Protein AF-A0A1G6MSK4-F1 (afdb_monomer_lite)

Foldseek 3Di:
DVVVVVLVVQLVVLVVQVVVQVVPFDDDPPDPDGDGDPVSVVVSVVSNVVSVVVVVVVVVVVVVVVVVVVVVVVVVVVVVVVVVVVVVVVVVVVVVVVVVVVVVVVVVVVVVVVVVVVVVVVVVVVVVVVVVVVVVVVVVVVVVVVVVVVVVVVVVVVVVVVVVVVVVVVVVVVVVVVVVVVVVVVVVVVVPDDDDDDDDDDDDDDDDDDDD

pLDDT: mean 86.47, std 17.11, range [39.5, 98.31]

Secondary structure (DSSP, 8-state)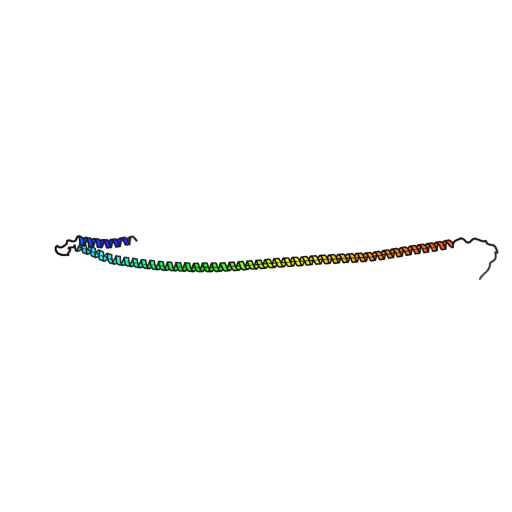:
-HHHHHHHHHHHHHHHHHHHHHHHSEEPTTSS-EE--HHHHHHHHHHHHHHHHHHHHHHHHHHHHHHHHHHHHHHHHHHHHHHHHHHHHHHHHHHHHHHHHHHHHHHHHHHHHHHHHHHHHHHHHHHHHHHHHHHHHHHHHHHHHHHHHHHHHHHHHHHHHHHHHHHHHHHHHHHHHHHHHHHHHHHHHHH-PPPPP---------------

Organism: NCBI:txid40841

Sequence (212 aa):
MLERLSTNVTLDQIFDDLYNLISEANRIPLTDKIIVEESDLSAILDDLKEAIPKEVKNAGKVLEDSKNILNSAREEAAATVEKANAEAEHIITAAKEEAERLVRQEEIVRQAEMLAKDIKTSAQRYEDEIKQGADQYADQVKTDSLQYADDMLGYLGNSLQSALRAIEENRSSVNDERKSLADVIASRVKHVAPQEEEPAEPVAAEEKPADE

Structure (mmCIF, N/CA/C/O backbone):
data_AF-A0A1G6MSK4-F1
#
_entry.id   AF-A0A1G6MSK4-F1
#
loop_
_atom_site.group_PDB
_atom_site.id
_atom_site.type_symbol
_atom_site.label_atom_id
_atom_site.label_alt_id
_atom_site.label_comp_id
_atom_site.label_asym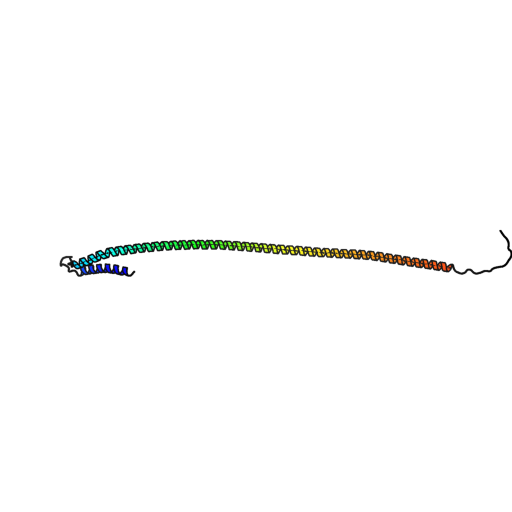_id
_atom_site.label_entity_id
_atom_site.label_seq_id
_atom_site.pdbx_PDB_ins_code
_atom_site.Cartn_x
_atom_site.Cartn_y
_atom_site.Cartn_z
_atom_site.occupancy
_atom_site.B_iso_or_equiv
_atom_site.auth_seq_id
_atom_site.auth_comp_id
_atom_site.auth_asym_id
_atom_site.auth_atom_id
_atom_site.pdbx_PDB_model_num
ATOM 1 N N . MET A 1 1 ? -22.246 -14.012 50.576 1.00 45.09 1 MET A N 1
ATOM 2 C CA . MET A 1 1 ? -23.676 -13.884 50.204 1.00 45.09 1 MET A CA 1
ATOM 3 C C . MET A 1 1 ? -24.611 -14.617 51.174 1.00 45.09 1 MET A C 1
ATOM 5 O O . MET A 1 1 ? -25.711 -14.131 51.373 1.00 45.09 1 MET A O 1
ATOM 9 N N . LEU A 1 2 ? -24.181 -15.714 51.820 1.00 39.50 2 LEU A N 1
ATOM 10 C CA . LEU A 1 2 ? -25.018 -16.512 52.735 1.00 39.50 2 LEU A CA 1
ATOM 11 C C . LEU A 1 2 ? -25.300 -15.863 54.110 1.00 39.50 2 LEU A C 1
ATOM 13 O O . LEU A 1 2 ? -26.383 -16.059 54.641 1.00 39.50 2 LEU A O 1
ATOM 17 N N . GLU A 1 3 ? -24.403 -15.032 54.656 1.00 50.69 3 GLU A N 1
ATOM 18 C CA . GLU A 1 3 ? -24.653 -14.353 55.948 1.00 50.69 3 GLU A CA 1
ATOM 19 C C . GLU A 1 3 ? -25.786 -13.310 55.898 1.00 50.69 3 GLU A C 1
ATOM 21 O O . GLU A 1 3 ? -26.483 -13.125 56.886 1.00 50.69 3 GLU A O 1
ATOM 26 N N . ARG A 1 4 ? -26.015 -12.655 54.748 1.00 52.28 4 ARG A N 1
ATOM 27 C CA . ARG A 1 4 ? -27.010 -11.569 54.614 1.00 52.28 4 ARG A CA 1
ATOM 28 C C . ARG A 1 4 ? -28.461 -12.058 54.643 1.00 52.28 4 ARG A C 1
ATOM 30 O O . ARG A 1 4 ? -29.325 -11.330 55.116 1.00 52.28 4 ARG A O 1
ATOM 37 N N . LEU A 1 5 ? -28.730 -13.270 54.145 1.00 46.62 5 LEU A N 1
ATOM 38 C CA . LEU A 1 5 ? -30.058 -13.879 54.283 1.00 46.62 5 LEU A CA 1
ATOM 39 C C . LEU A 1 5 ? -30.331 -14.268 55.739 1.00 46.62 5 LEU A C 1
ATOM 41 O O . LEU A 1 5 ? -31.472 -14.205 56.171 1.00 46.62 5 LEU A O 1
ATOM 45 N N . SER A 1 6 ? -29.293 -14.629 56.497 1.00 51.84 6 SER A N 1
ATOM 46 C CA . SER A 1 6 ? -29.444 -15.038 57.891 1.00 51.84 6 SER A CA 1
ATOM 47 C C . SER A 1 6 ? -29.851 -13.879 58.803 1.00 51.84 6 SER A C 1
ATOM 49 O O . SER A 1 6 ? -30.608 -14.116 59.732 1.00 51.84 6 SER A O 1
ATOM 51 N N . THR A 1 7 ? -29.389 -12.643 58.560 1.00 59.03 7 THR A N 1
ATOM 52 C CA . THR A 1 7 ? -29.685 -11.497 59.445 1.00 59.03 7 THR A CA 1
ATOM 53 C C . THR A 1 7 ? -31.043 -10.836 59.202 1.00 59.03 7 THR A C 1
ATOM 55 O O . THR A 1 7 ? -31.693 -10.406 60.153 1.00 59.03 7 THR A O 1
ATOM 58 N N . ASN A 1 8 ? -31.507 -10.773 57.952 1.00 60.09 8 ASN A N 1
ATOM 59 C CA . ASN A 1 8 ? -32.853 -10.268 57.655 1.00 60.09 8 ASN A CA 1
ATOM 60 C C . ASN A 1 8 ? -33.916 -11.215 58.240 1.00 60.09 8 ASN A C 1
ATOM 62 O O . ASN A 1 8 ? -34.813 -10.778 58.951 1.00 60.09 8 ASN A O 1
ATOM 66 N N . VAL A 1 9 ? -33.696 -12.525 58.073 1.00 62.62 9 VAL A N 1
ATOM 67 C CA . VAL A 1 9 ? -34.522 -13.574 58.682 1.00 62.62 9 VAL A CA 1
ATOM 68 C C . VAL A 1 9 ? -34.529 -13.473 60.210 1.00 62.62 9 VAL A C 1
ATOM 70 O O . VAL A 1 9 ? -35.582 -13.657 60.802 1.00 62.62 9 VAL A O 1
ATOM 73 N N . THR A 1 10 ? -33.414 -13.114 60.863 1.00 76.62 10 THR A N 1
ATOM 74 C CA . THR A 1 10 ? -33.413 -12.947 62.329 1.00 76.62 10 THR A CA 1
ATOM 75 C C . THR A 1 10 ? -34.200 -11.733 62.811 1.00 76.62 10 THR A C 1
ATOM 77 O O . THR A 1 10 ? -34.783 -11.791 63.883 1.00 76.62 10 THR A O 1
ATOM 80 N N . LEU A 1 11 ? -34.232 -10.631 62.057 1.00 83.75 11 LEU A N 1
ATOM 81 C CA . LEU A 1 11 ? -34.940 -9.421 62.489 1.00 83.75 11 LEU A CA 1
ATOM 82 C C . LEU A 1 11 ? -36.454 -9.569 62.286 1.00 83.75 11 LEU A C 1
ATOM 84 O O . LEU A 1 11 ? -37.219 -9.191 63.170 1.00 83.75 11 LEU A O 1
ATOM 88 N N . ASP A 1 12 ? -36.862 -10.198 61.179 1.00 85.62 12 ASP A N 1
ATOM 89 C CA . ASP A 1 12 ? -38.250 -10.611 60.945 1.00 85.62 12 ASP A CA 1
ATOM 90 C C . ASP A 1 12 ? -38.720 -11.610 62.014 1.00 85.62 12 ASP A C 1
ATOM 92 O O . ASP A 1 12 ? -39.797 -11.435 62.571 1.00 85.62 12 ASP A O 1
ATOM 96 N N . GLN A 1 13 ? -37.880 -12.582 62.392 1.00 86.94 13 GLN A N 1
ATOM 97 C CA . GLN A 1 13 ? -38.182 -13.533 63.470 1.00 86.94 13 GLN A CA 1
ATOM 98 C C . GLN A 1 13 ? -38.399 -12.850 64.823 1.00 86.94 13 GLN A C 1
ATOM 100 O O . GLN A 1 13 ? -39.374 -13.153 65.498 1.00 86.94 13 GLN A O 1
ATOM 105 N N . ILE A 1 14 ? -37.550 -11.890 65.204 1.00 88.50 14 ILE A N 1
ATOM 106 C CA . ILE A 1 14 ? -37.719 -11.154 66.468 1.00 88.50 14 ILE A CA 1
ATOM 107 C C . ILE A 1 14 ? -39.029 -10.342 66.459 1.00 88.50 14 ILE A C 1
ATOM 109 O O . ILE A 1 14 ? -39.707 -10.232 67.483 1.00 88.50 14 ILE A O 1
ATOM 113 N N . PHE A 1 15 ? -39.413 -9.773 65.310 1.00 88.62 15 PHE A N 1
ATOM 114 C CA . PHE A 1 15 ? -40.705 -9.099 65.170 1.00 88.62 15 PHE A CA 1
ATOM 115 C C . PHE A 1 15 ? -41.883 -10.074 65.215 1.00 88.62 15 PHE A C 1
ATOM 117 O O . PHE A 1 15 ? -42.882 -9.760 65.861 1.00 88.62 15 PHE A O 1
ATOM 124 N N . ASP A 1 16 ? -41.777 -11.237 64.575 1.00 90.62 16 ASP A N 1
ATOM 125 C CA . ASP A 1 16 ? -42.790 -12.291 64.628 1.00 90.62 16 ASP A CA 1
ATOM 126 C C . ASP A 1 16 ? -42.972 -12.807 66.064 1.00 90.62 16 ASP A C 1
ATOM 128 O O . ASP A 1 16 ? -44.103 -12.923 66.535 1.00 90.62 16 ASP A O 1
ATOM 132 N N . ASP A 1 17 ? -41.881 -13.016 66.803 1.00 88.38 17 ASP A N 1
ATOM 133 C CA . ASP A 1 17 ? -41.899 -13.412 68.214 1.00 88.38 17 ASP A CA 1
ATOM 134 C C . ASP A 1 17 ? -42.558 -12.336 69.091 1.00 88.38 17 ASP A C 1
ATOM 136 O O . ASP A 1 17 ? -43.396 -12.649 69.940 1.00 88.38 17 ASP A O 1
ATOM 140 N N . LEU A 1 18 ? -42.279 -11.050 68.836 1.00 89.00 18 LEU A N 1
ATOM 141 C CA . LEU A 1 18 ? -42.962 -9.936 69.501 1.00 89.00 18 LEU A CA 1
ATOM 142 C C . LEU A 1 18 ? -44.467 -9.912 69.184 1.00 89.00 18 LEU A C 1
ATOM 144 O O . LEU A 1 18 ? -45.292 -9.683 70.072 1.00 89.00 18 LEU A O 1
ATOM 148 N N . TYR A 1 19 ? -44.837 -10.133 67.921 1.00 89.00 19 TYR A N 1
ATOM 149 C CA . TYR A 1 19 ? -46.232 -10.187 67.482 1.00 89.00 19 TYR A CA 1
ATOM 150 C C . TYR A 1 19 ? -46.983 -11.360 68.110 1.00 89.00 19 TYR A C 1
ATOM 152 O O . TYR A 1 19 ? -48.138 -11.193 68.519 1.00 89.00 19 TYR A O 1
ATOM 160 N N . ASN A 1 20 ? -46.337 -12.519 68.219 1.00 90.06 20 ASN A N 1
ATOM 161 C CA . ASN A 1 20 ? -46.881 -13.700 68.879 1.00 90.06 20 ASN A CA 1
ATOM 162 C C . ASN A 1 20 ? -47.076 -13.436 70.374 1.00 90.06 20 ASN A C 1
ATOM 164 O O . ASN A 1 20 ? -48.178 -13.643 70.880 1.00 90.06 20 ASN A O 1
ATOM 168 N N . LEU A 1 21 ? -46.080 -12.850 71.050 1.00 88.69 21 LEU A N 1
ATOM 169 C CA . LEU A 1 21 ? -46.173 -12.474 72.463 1.00 88.69 21 LEU A CA 1
ATOM 170 C C . LEU A 1 21 ? -47.362 -11.533 72.729 1.00 88.69 21 LEU A C 1
ATOM 172 O O . LEU A 1 21 ? -48.107 -11.719 73.687 1.00 88.69 21 LEU A O 1
ATOM 176 N N . ILE A 1 22 ? -47.586 -10.541 71.862 1.00 87.19 22 ILE A N 1
ATOM 177 C CA . ILE A 1 22 ? -48.723 -9.610 71.966 1.00 87.19 22 ILE A CA 1
ATOM 178 C C . ILE A 1 22 ? -50.063 -10.302 71.661 1.00 87.19 22 ILE A C 1
ATOM 180 O O . ILE A 1 22 ? -51.085 -9.959 72.263 1.00 87.19 22 ILE A O 1
ATOM 184 N N . SER A 1 23 ? -50.078 -11.245 70.718 1.00 86.56 23 SER A N 1
ATOM 185 C CA . SER A 1 23 ? -51.293 -11.943 70.278 1.00 86.56 23 SER A CA 1
ATOM 186 C C . SER A 1 23 ? -51.766 -12.997 71.280 1.00 86.56 23 SER A C 1
ATOM 188 O O . SER A 1 23 ? -52.973 -13.162 71.459 1.00 86.56 23 SER A O 1
ATOM 190 N N . GLU A 1 24 ? -50.836 -13.676 71.950 1.00 85.94 24 GLU A N 1
ATOM 191 C CA . GLU A 1 24 ? -51.108 -14.705 72.961 1.00 85.94 24 GLU A CA 1
ATOM 192 C C . GLU A 1 24 ? -51.281 -14.129 74.377 1.00 85.94 24 GLU A C 1
ATOM 194 O O . GLU A 1 24 ? -51.757 -14.820 75.281 1.00 85.94 24 GLU A O 1
ATOM 199 N N . ALA A 1 25 ? -50.952 -12.848 74.580 1.00 86.06 25 ALA A N 1
ATOM 200 C CA . ALA A 1 25 ? -51.069 -12.184 75.871 1.00 86.06 25 ALA A CA 1
ATOM 201 C C . ALA A 1 25 ? -52.511 -12.164 76.414 1.00 86.06 25 ALA A C 1
ATOM 203 O O . ALA A 1 25 ? -53.488 -11.864 75.718 1.00 86.06 25 ALA A O 1
ATOM 204 N N . ASN A 1 26 ? -52.641 -12.396 77.723 1.00 85.50 26 ASN A N 1
ATOM 205 C CA . ASN A 1 26 ? -53.931 -12.382 78.406 1.00 85.50 26 ASN A CA 1
ATOM 206 C C . ASN A 1 26 ? -54.527 -10.965 78.409 1.00 85.50 26 ASN A C 1
ATOM 208 O O . ASN A 1 26 ? -53.958 -10.035 78.986 1.00 85.50 26 ASN A O 1
ATOM 212 N N . ARG A 1 27 ? -55.701 -10.791 77.790 1.00 86.81 27 ARG A N 1
ATOM 213 C CA . ARG A 1 27 ? -56.428 -9.510 77.776 1.00 86.81 27 ARG A CA 1
ATOM 214 C C . ARG A 1 27 ? -57.233 -9.304 79.051 1.00 86.81 27 ARG A C 1
ATOM 216 O O . ARG A 1 27 ? -57.914 -10.210 79.528 1.00 86.81 27 ARG A O 1
ATOM 223 N N . ILE A 1 28 ? -57.218 -8.075 79.560 1.00 86.12 28 ILE A N 1
ATOM 224 C CA . ILE A 1 28 ? -58.038 -7.683 80.709 1.00 86.12 28 ILE A CA 1
ATOM 225 C C . ILE A 1 28 ? -59.449 -7.303 80.211 1.00 86.12 28 ILE A C 1
ATOM 227 O O . ILE A 1 28 ? -59.568 -6.372 79.408 1.00 86.12 28 ILE A O 1
ATOM 231 N N . PRO A 1 29 ? -60.529 -7.963 80.684 1.00 84.25 29 PRO A N 1
ATOM 232 C CA . PRO A 1 29 ? -61.900 -7.676 80.256 1.00 84.25 29 PRO A CA 1
ATOM 233 C C . PRO A 1 29 ? -62.283 -6.204 80.444 1.00 84.25 29 PRO A C 1
ATOM 235 O O . PRO A 1 29 ? -61.907 -5.590 81.440 1.00 84.25 29 PRO A O 1
ATOM 238 N N . LEU A 1 30 ? -63.071 -5.656 79.510 1.00 80.44 30 LEU A N 1
ATOM 239 C CA . LEU A 1 30 ? -63.525 -4.252 79.500 1.00 80.44 30 LEU A CA 1
ATOM 240 C C . LEU A 1 30 ? -62.392 -3.206 79.389 1.00 80.44 30 LEU A C 1
ATOM 242 O O . LEU A 1 30 ? -62.636 -2.022 79.617 1.00 80.44 30 LEU A O 1
ATOM 246 N N . THR A 1 31 ? -61.170 -3.608 79.016 1.00 85.38 31 THR A N 1
ATOM 247 C CA . THR A 1 31 ? -60.048 -2.691 78.754 1.00 85.38 31 THR A CA 1
ATOM 248 C C . THR A 1 31 ? -59.279 -3.091 77.494 1.00 85.38 31 THR A C 1
ATOM 250 O O . THR A 1 31 ? -59.262 -4.260 77.119 1.00 85.38 31 THR A O 1
ATOM 253 N N . ASP A 1 32 ? -58.558 -2.144 76.895 1.00 84.25 32 ASP A N 1
ATOM 254 C CA . ASP A 1 32 ? -57.652 -2.406 75.766 1.00 84.25 32 ASP A CA 1
ATOM 255 C C . ASP A 1 32 ? -56.244 -2.855 76.210 1.00 84.25 32 ASP A C 1
ATOM 257 O O . ASP A 1 32 ? -55.277 -2.726 75.461 1.00 84.25 32 ASP A O 1
ATOM 261 N N . LYS A 1 33 ? -56.092 -3.348 77.447 1.00 86.44 33 LYS A N 1
ATOM 262 C CA . LYS A 1 33 ? -54.790 -3.700 78.033 1.00 86.44 33 LYS A CA 1
ATOM 263 C C . LYS A 1 33 ? -54.524 -5.205 77.974 1.00 86.44 33 LYS A C 1
ATOM 265 O O . LYS A 1 33 ? -55.421 -6.018 78.211 1.00 86.44 33 LYS A O 1
ATOM 270 N N . ILE A 1 34 ? -53.266 -5.552 77.714 1.00 87.50 34 ILE A N 1
ATOM 271 C CA . ILE A 1 34 ? -52.732 -6.918 77.754 1.00 87.50 34 ILE A CA 1
ATOM 272 C C . ILE A 1 34 ? -51.807 -7.088 78.963 1.00 87.50 34 ILE A C 1
ATOM 274 O O . ILE A 1 34 ? -51.151 -6.133 79.381 1.00 87.50 34 ILE A O 1
ATOM 278 N N . ILE A 1 35 ? -51.773 -8.293 79.526 1.00 87.19 35 ILE A N 1
ATOM 279 C CA . ILE A 1 35 ? -50.814 -8.705 80.554 1.00 87.19 35 ILE A CA 1
ATOM 280 C C . ILE A 1 35 ? -49.762 -9.568 79.871 1.00 87.19 35 ILE A C 1
ATOM 282 O O . ILE A 1 35 ? -50.101 -10.571 79.243 1.00 87.19 35 ILE A O 1
ATOM 286 N N . VAL A 1 36 ? -48.504 -9.170 80.012 1.00 88.50 36 VAL A N 1
ATOM 287 C CA . VAL A 1 36 ? -47.346 -9.813 79.386 1.00 88.50 36 VAL A CA 1
ATOM 288 C C . VAL A 1 36 ? -46.312 -10.114 80.463 1.00 88.50 36 VAL A C 1
ATOM 290 O O . VAL A 1 36 ? -46.219 -9.365 81.440 1.00 88.50 36 VAL A O 1
ATOM 293 N N . GLU A 1 37 ? -45.552 -11.195 80.299 1.00 89.31 37 GLU A N 1
ATOM 294 C CA . GLU A 1 37 ? -44.425 -11.490 81.183 1.00 89.31 37 GLU A CA 1
ATOM 295 C C . GLU A 1 37 ? -43.278 -10.507 80.901 1.00 89.31 37 GLU A C 1
ATOM 297 O O . GLU A 1 37 ? -42.908 -10.264 79.751 1.00 89.31 37 GLU A O 1
ATOM 302 N N . GLU A 1 38 ? -42.743 -9.889 81.955 1.00 88.19 38 GLU A N 1
ATOM 303 C CA . GLU A 1 38 ? -41.696 -8.866 81.835 1.00 88.19 38 GLU A CA 1
ATOM 304 C C . GLU A 1 38 ? -40.385 -9.446 81.283 1.00 88.19 38 GLU A C 1
ATOM 306 O O . GLU A 1 38 ? -39.721 -8.802 80.473 1.00 88.19 38 GLU A O 1
ATOM 311 N N . SER A 1 39 ? -40.038 -10.668 81.691 1.00 89.44 39 SER A N 1
ATOM 312 C CA . SER A 1 39 ? -38.869 -11.432 81.233 1.00 89.44 39 SER A CA 1
ATOM 313 C C . SER A 1 39 ? -38.878 -11.637 79.716 1.00 89.44 39 SER A C 1
ATOM 315 O O . SER A 1 39 ? -37.895 -11.303 79.055 1.00 89.44 39 SER A O 1
ATOM 317 N N . ASP A 1 40 ? -39.996 -12.119 79.171 1.00 88.38 40 ASP A N 1
ATOM 318 C CA . ASP A 1 40 ? -40.155 -12.415 77.743 1.00 88.38 40 ASP A CA 1
ATOM 319 C C . ASP A 1 40 ? -40.101 -11.139 76.896 1.00 88.38 40 ASP A C 1
ATOM 321 O O . ASP A 1 40 ? -39.378 -11.069 75.901 1.00 88.38 40 ASP A O 1
ATOM 325 N N . LEU A 1 41 ? -40.809 -10.084 77.320 1.00 88.62 41 LEU A N 1
ATOM 326 C CA . LEU A 1 41 ? -40.783 -8.800 76.619 1.00 88.62 41 LEU A CA 1
ATOM 327 C C . LEU A 1 41 ? -39.391 -8.150 76.670 1.00 88.62 41 LEU A C 1
ATOM 329 O O . LEU A 1 41 ? -38.950 -7.564 75.680 1.00 88.62 41 LEU A O 1
ATOM 333 N N . SER A 1 42 ? -38.697 -8.240 77.809 1.00 90.25 42 SER A N 1
ATOM 334 C CA . SER A 1 42 ? -37.348 -7.688 77.960 1.00 90.25 42 SER A CA 1
ATOM 335 C C . SER A 1 42 ? -36.340 -8.405 77.064 1.00 90.25 42 SER A C 1
ATOM 337 O O . SER A 1 42 ? -35.518 -7.731 76.450 1.00 90.25 42 SER A O 1
ATOM 339 N N . ALA A 1 43 ? -36.418 -9.735 76.949 1.00 89.56 43 ALA A N 1
ATOM 340 C CA . ALA A 1 43 ? -35.528 -10.514 76.088 1.00 89.56 43 ALA A CA 1
ATOM 341 C C . ALA A 1 43 ? -35.658 -10.096 74.613 1.00 89.56 43 ALA A C 1
ATOM 343 O O . ALA A 1 43 ? -34.662 -9.768 73.972 1.00 89.56 43 ALA A O 1
ATOM 344 N N . ILE A 1 44 ? -36.893 -9.986 74.111 1.00 90.12 44 ILE A N 1
ATOM 345 C CA . ILE A 1 44 ? -37.167 -9.549 72.734 1.00 90.12 44 ILE A CA 1
ATOM 346 C C . ILE A 1 44 ? -36.685 -8.107 72.494 1.00 90.12 44 ILE A C 1
ATOM 348 O O . ILE A 1 44 ? -36.148 -7.786 71.432 1.00 90.12 44 ILE A O 1
ATOM 352 N N . LEU A 1 45 ? -36.858 -7.211 73.473 1.00 89.38 45 LEU A N 1
ATOM 353 C CA . LEU A 1 45 ? -36.372 -5.830 73.376 1.00 89.38 45 LEU A CA 1
ATOM 354 C C . LEU A 1 45 ? -34.842 -5.744 73.353 1.00 89.38 45 LEU A C 1
ATOM 356 O O . LEU A 1 45 ? -34.301 -4.912 72.618 1.00 89.38 45 LEU A O 1
ATOM 360 N N . ASP A 1 46 ? -34.150 -6.575 74.131 1.00 90.69 46 ASP A N 1
ATOM 361 C CA . ASP A 1 46 ? -32.688 -6.647 74.124 1.00 90.69 46 ASP A CA 1
ATOM 362 C C . ASP A 1 46 ? -32.166 -7.197 72.786 1.00 90.69 46 ASP A C 1
ATOM 364 O O . ASP A 1 46 ? -31.251 -6.603 72.201 1.00 90.69 46 ASP A O 1
ATOM 368 N N . ASP A 1 47 ? -32.822 -8.218 72.229 1.00 89.50 47 ASP A N 1
ATOM 369 C CA . ASP A 1 47 ? -32.516 -8.754 70.899 1.00 89.50 47 ASP A CA 1
ATOM 370 C C . ASP A 1 47 ? -32.734 -7.703 69.795 1.00 89.50 47 ASP A C 1
ATOM 372 O O . ASP A 1 47 ? -31.856 -7.489 68.952 1.00 89.50 47 ASP A O 1
ATOM 376 N N . LEU A 1 48 ? -33.847 -6.953 69.826 1.00 89.38 48 LEU A N 1
ATOM 377 C CA . LEU A 1 48 ? -34.094 -5.827 68.907 1.00 89.38 48 LEU A CA 1
ATOM 378 C C . LEU A 1 48 ? -33.019 -4.742 69.029 1.00 89.38 48 LEU A C 1
ATOM 380 O O . LEU A 1 48 ? -32.543 -4.202 68.021 1.00 89.38 48 LEU A O 1
ATOM 384 N N . LYS A 1 49 ? -32.632 -4.406 70.262 1.00 89.12 49 LYS A N 1
ATOM 385 C CA . LYS A 1 49 ? -31.634 -3.374 70.559 1.00 89.12 49 LYS A CA 1
ATOM 386 C C . LYS A 1 49 ? -30.246 -3.756 70.050 1.00 89.12 49 LYS A C 1
ATOM 388 O O . LYS A 1 49 ? -29.479 -2.867 69.678 1.00 89.12 49 LYS A O 1
ATOM 393 N N . GLU A 1 50 ? -29.925 -5.045 69.993 1.00 88.62 50 GLU A N 1
ATOM 394 C CA . GLU A 1 50 ? -28.681 -5.543 69.412 1.00 88.62 50 GLU A CA 1
ATOM 395 C C . GLU A 1 50 ? -28.760 -5.704 67.881 1.00 88.62 50 GLU A C 1
ATOM 397 O O . GLU A 1 50 ? -27.805 -5.361 67.171 1.00 88.62 50 GLU A O 1
ATOM 402 N N . ALA A 1 51 ? -29.885 -6.193 67.356 1.00 89.06 51 ALA A N 1
ATOM 403 C CA . ALA A 1 51 ? -30.056 -6.518 65.942 1.00 89.06 51 ALA A CA 1
ATOM 404 C C . ALA A 1 51 ? -30.206 -5.276 65.045 1.00 89.06 51 ALA A C 1
ATOM 406 O O . ALA A 1 51 ? -29.550 -5.192 64.002 1.00 89.06 51 ALA A O 1
ATOM 407 N N . ILE A 1 52 ? -30.998 -4.272 65.451 1.00 89.00 52 ILE A N 1
ATOM 408 C CA . ILE A 1 52 ? -31.278 -3.083 64.620 1.00 89.00 52 ILE A CA 1
ATOM 409 C C . ILE A 1 52 ? -30.002 -2.302 64.254 1.00 89.00 52 ILE A C 1
ATOM 411 O O . ILE A 1 52 ? -29.788 -2.042 63.066 1.00 89.00 52 ILE A O 1
ATOM 415 N N . PRO A 1 53 ? -29.108 -1.933 65.197 1.00 89.94 53 PRO A N 1
ATOM 416 C CA . PRO A 1 53 ? -27.891 -1.197 64.853 1.00 89.94 53 PRO A CA 1
ATOM 417 C C . PRO A 1 53 ? -26.962 -1.982 63.920 1.00 89.94 53 PRO A C 1
ATOM 419 O O . PRO A 1 53 ? -26.320 -1.393 63.044 1.00 89.94 53 PRO A O 1
ATOM 422 N N . LYS A 1 54 ? -26.891 -3.310 64.091 1.00 88.56 54 LYS A N 1
ATOM 423 C CA . LYS A 1 54 ? -26.116 -4.192 63.210 1.00 88.56 54 LYS A CA 1
ATOM 424 C C . LYS A 1 54 ? -26.691 -4.183 61.7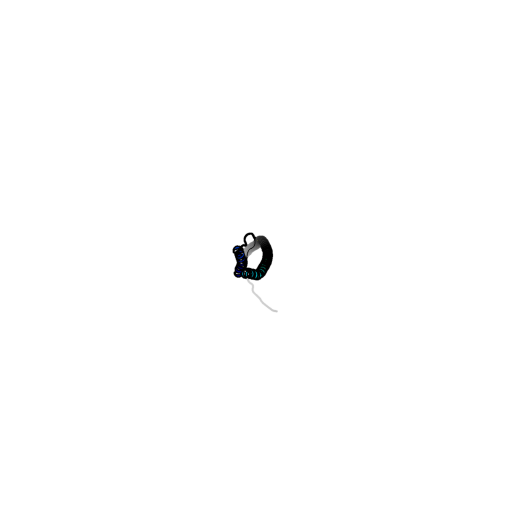96 1.00 88.56 54 LYS A C 1
ATOM 426 O O . LYS A 1 54 ? -25.927 -4.004 60.849 1.00 88.56 54 LYS A O 1
ATOM 431 N N . GLU A 1 55 ? -28.009 -4.291 61.650 1.00 86.94 55 GLU A N 1
ATOM 432 C CA . GLU A 1 55 ? -28.653 -4.306 60.336 1.00 86.94 55 GLU A CA 1
ATOM 433 C C . GLU A 1 55 ? -28.555 -2.951 59.624 1.00 86.94 55 GLU A C 1
ATOM 435 O O . GLU A 1 55 ? -28.203 -2.900 58.447 1.00 86.94 55 GLU A O 1
ATOM 440 N N . VAL A 1 56 ? -28.723 -1.833 60.340 1.00 90.56 56 VAL A N 1
ATOM 441 C CA . VAL A 1 56 ? -28.504 -0.486 59.778 1.00 90.56 56 VAL A CA 1
ATOM 442 C C . VAL A 1 56 ? -27.063 -0.322 59.281 1.00 90.56 56 VAL A C 1
ATOM 444 O O . VAL A 1 56 ? -26.832 0.203 58.189 1.00 90.56 56 VAL A O 1
ATOM 447 N N . LYS A 1 57 ? -26.072 -0.812 60.039 1.00 91.00 57 LYS A N 1
ATOM 448 C CA . LYS A 1 57 ? -24.661 -0.797 59.621 1.00 91.00 57 LYS A CA 1
ATOM 449 C C . LYS A 1 57 ? -24.419 -1.679 58.393 1.00 91.00 57 LYS A C 1
ATOM 451 O O . LYS A 1 57 ? -23.660 -1.291 57.503 1.00 91.00 57 LYS A O 1
ATOM 456 N N . ASN A 1 58 ? -25.057 -2.845 58.334 1.00 89.50 58 ASN A N 1
ATOM 457 C CA . ASN A 1 58 ? -24.976 -3.747 57.189 1.00 89.50 58 ASN A CA 1
ATOM 458 C C . ASN A 1 58 ? -25.580 -3.107 55.934 1.00 89.50 58 ASN A C 1
ATOM 460 O O . ASN A 1 58 ? -24.927 -3.104 54.892 1.00 89.50 58 ASN A O 1
ATOM 464 N N . ALA A 1 59 ? -26.766 -2.502 56.040 1.00 90.38 59 ALA A N 1
ATOM 465 C CA . ALA A 1 59 ? -27.411 -1.768 54.954 1.00 90.38 59 ALA A CA 1
ATOM 466 C C . ALA A 1 59 ? -26.539 -0.603 54.456 1.00 90.38 59 ALA A C 1
ATOM 468 O O . ALA A 1 59 ? -26.365 -0.429 53.249 1.00 90.38 59 ALA A O 1
ATOM 469 N N . GLY A 1 60 ? -25.915 0.141 55.378 1.00 92.06 60 GLY A N 1
ATOM 470 C CA . GLY A 1 60 ? -24.946 1.189 55.052 1.00 92.06 60 GLY A CA 1
ATOM 471 C C . GLY A 1 60 ? -23.755 0.664 54.245 1.00 92.06 60 GLY A C 1
ATOM 472 O O . GLY A 1 60 ? -23.434 1.229 53.201 1.00 92.06 60 GLY A O 1
ATOM 473 N N . LYS A 1 61 ? -23.164 -0.464 54.665 1.00 94.06 61 LYS A N 1
ATOM 474 C CA . LYS A 1 61 ? -22.095 -1.137 53.907 1.00 94.06 61 LYS A CA 1
ATOM 475 C C . LYS A 1 61 ? -22.550 -1.574 52.520 1.00 94.06 61 LYS A C 1
ATOM 477 O O . LYS A 1 61 ? -21.828 -1.358 51.562 1.00 94.06 61 LYS A O 1
ATOM 482 N N . VAL A 1 62 ? -23.746 -2.152 52.387 1.00 93.69 62 VAL A N 1
ATOM 483 C CA . VAL A 1 62 ? -24.274 -2.563 51.072 1.00 93.69 62 VAL A CA 1
ATOM 484 C C . VAL A 1 62 ? -24.396 -1.363 50.136 1.00 93.69 62 VAL A C 1
ATOM 486 O O . VAL A 1 62 ? -24.050 -1.460 48.960 1.00 93.69 62 VAL A O 1
ATOM 489 N N . LEU A 1 63 ? -24.878 -0.230 50.651 1.00 95.12 63 LEU A N 1
ATOM 490 C CA . LEU A 1 63 ? -25.011 0.997 49.875 1.00 95.12 63 LEU A CA 1
ATOM 491 C C . LEU A 1 63 ? -23.641 1.540 49.445 1.00 95.12 63 LEU A C 1
ATOM 493 O O . LEU A 1 63 ? -23.490 1.999 48.314 1.00 95.12 63 LEU A O 1
ATOM 497 N N . GLU A 1 64 ? -22.651 1.492 50.335 1.00 96.62 64 GLU A N 1
ATOM 498 C CA . GLU A 1 64 ? -21.272 1.895 50.048 1.00 96.62 64 GLU A CA 1
ATOM 499 C C . GLU A 1 64 ? -20.621 0.975 49.007 1.00 96.62 64 GLU A C 1
ATOM 501 O O . GLU A 1 64 ? -20.139 1.463 47.986 1.00 96.62 64 GLU A O 1
ATOM 506 N N . ASP A 1 65 ? -20.712 -0.344 49.192 1.00 96.06 65 ASP A N 1
ATOM 507 C CA . ASP A 1 65 ? -20.250 -1.348 48.230 1.00 96.06 65 ASP A CA 1
ATOM 508 C C . ASP A 1 65 ? -20.898 -1.119 46.858 1.00 96.06 65 ASP A C 1
ATOM 510 O O . ASP A 1 65 ? -20.220 -1.097 45.833 1.00 96.06 65 ASP A O 1
ATOM 514 N N . SER A 1 66 ? -22.215 -0.887 46.828 1.00 95.81 66 SER A N 1
ATOM 515 C CA . SER A 1 66 ? -22.949 -0.631 45.589 1.00 95.81 66 SER A CA 1
ATOM 516 C C . SER A 1 66 ? -22.501 0.659 44.906 1.00 95.81 66 SER A C 1
ATOM 518 O O . SER A 1 66 ? -22.431 0.689 43.677 1.00 95.81 66 SER A O 1
ATOM 520 N N . LYS A 1 67 ? -22.204 1.722 45.663 1.00 97.00 67 LYS A N 1
ATOM 521 C CA . LYS A 1 67 ? -21.658 2.970 45.107 1.00 97.00 67 LYS A CA 1
ATOM 522 C C . LYS A 1 67 ? -20.264 2.752 44.533 1.00 97.00 67 LYS A C 1
ATOM 524 O O . LYS A 1 67 ? -19.990 3.239 43.441 1.00 97.00 67 LYS A O 1
ATOM 529 N N . ASN A 1 68 ? -19.419 2.001 45.233 1.00 97.31 68 ASN A N 1
ATOM 530 C CA . ASN A 1 68 ? -18.071 1.683 44.776 1.00 97.31 68 ASN A CA 1
ATOM 531 C C . ASN A 1 68 ? -18.114 0.874 43.477 1.00 97.31 68 ASN A C 1
ATOM 533 O O . ASN A 1 68 ? -17.489 1.275 42.502 1.00 97.31 68 ASN A O 1
ATOM 537 N N . ILE A 1 69 ? -18.940 -0.175 43.416 1.00 97.44 69 ILE A N 1
ATOM 538 C CA . ILE A 1 69 ? -19.152 -0.970 42.196 1.00 97.44 69 ILE A CA 1
ATOM 539 C C . ILE A 1 69 ? -19.637 -0.086 41.043 1.00 97.44 69 ILE A C 1
ATOM 541 O O . ILE A 1 69 ? -19.117 -0.181 39.934 1.00 97.44 69 ILE A O 1
ATOM 545 N N . LEU A 1 70 ? -20.616 0.792 41.290 1.00 97.69 70 LEU A N 1
ATOM 546 C CA . LEU A 1 70 ? -21.152 1.681 40.259 1.00 97.69 70 LEU A CA 1
ATOM 547 C C . LEU A 1 70 ? -20.088 2.654 39.731 1.00 97.69 70 LEU A C 1
ATOM 549 O O . LEU A 1 70 ? -20.037 2.917 38.531 1.00 97.69 70 LEU A O 1
ATOM 553 N N . ASN A 1 71 ? -19.252 3.197 40.616 1.00 97.69 71 ASN A N 1
ATOM 554 C CA . ASN A 1 71 ? -18.182 4.113 40.238 1.00 97.69 71 ASN A CA 1
ATOM 555 C C . ASN A 1 71 ? -17.095 3.392 39.435 1.00 97.69 71 ASN A C 1
ATOM 557 O O . ASN A 1 71 ? -16.751 3.866 38.356 1.00 97.69 71 ASN A O 1
ATOM 561 N N . SER A 1 72 ? -16.640 2.221 39.888 1.00 97.56 72 SER A N 1
ATOM 562 C CA . SER A 1 72 ? -15.670 1.407 39.148 1.00 97.56 72 SER A CA 1
ATOM 563 C C . SER A 1 72 ? -16.201 1.002 37.773 1.00 97.56 72 SER A C 1
ATOM 565 O O . SER A 1 72 ? -15.514 1.183 36.775 1.00 97.56 72 SER A O 1
ATOM 567 N N . ALA A 1 73 ? -17.461 0.562 37.680 1.00 97.44 73 ALA A N 1
ATOM 568 C CA . ALA A 1 73 ? -18.077 0.220 36.398 1.00 97.44 73 ALA A CA 1
ATOM 569 C C . ALA A 1 73 ? -18.159 1.425 35.442 1.00 97.44 73 ALA A C 1
ATOM 571 O O . ALA A 1 73 ? -18.008 1.272 34.230 1.00 97.44 73 ALA A O 1
ATOM 572 N N . ARG A 1 74 ? -18.389 2.637 35.969 1.00 97.25 74 ARG A N 1
ATOM 573 C CA . ARG A 1 74 ? -18.388 3.872 35.169 1.00 97.25 74 ARG A CA 1
ATOM 574 C C . ARG A 1 74 ? -16.992 4.243 34.682 1.00 97.25 74 ARG A C 1
ATOM 576 O O . ARG A 1 74 ? -16.865 4.631 33.524 1.00 97.25 74 ARG A O 1
ATOM 583 N N . GLU A 1 75 ? -15.974 4.122 35.528 1.00 98.00 75 GLU A N 1
ATOM 584 C CA . GLU A 1 75 ? -14.579 4.357 35.137 1.00 98.00 75 GLU A CA 1
ATOM 585 C C . GLU A 1 75 ? -14.117 3.354 34.077 1.00 98.00 75 GLU A C 1
ATOM 587 O O . GLU A 1 75 ? -13.574 3.757 33.052 1.00 98.00 75 GLU A O 1
ATOM 592 N N . GLU A 1 76 ? -14.404 2.065 34.262 1.00 97.88 76 GLU A N 1
ATOM 593 C CA . GLU A 1 76 ? -14.075 1.023 33.284 1.00 97.88 76 GLU A CA 1
ATOM 594 C C . GLU A 1 76 ? -14.788 1.244 31.945 1.00 97.88 76 GLU A C 1
ATOM 596 O O . GLU A 1 76 ? -14.178 1.105 30.880 1.00 97.88 76 GLU A O 1
ATOM 601 N N . ALA A 1 77 ? -16.066 1.632 31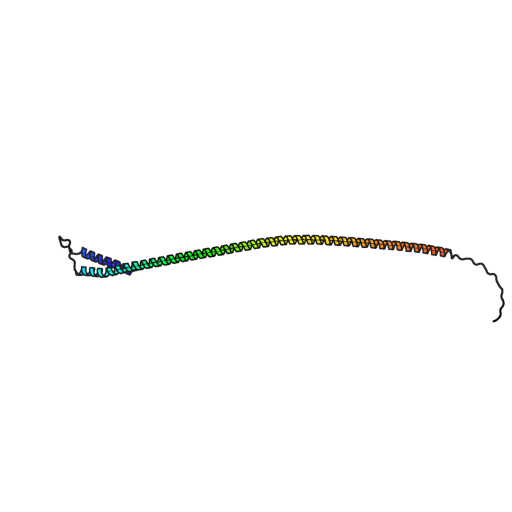.976 1.00 97.88 77 ALA A N 1
ATOM 602 C CA . ALA A 1 77 ? -16.815 1.962 30.769 1.00 97.88 77 ALA A CA 1
ATOM 603 C C . ALA A 1 77 ? -16.212 3.177 30.047 1.00 97.88 77 ALA A C 1
ATOM 605 O O . ALA A 1 77 ? -16.026 3.132 28.831 1.00 97.88 77 ALA A O 1
ATOM 606 N N . ALA A 1 78 ? -15.867 4.237 30.784 1.00 97.69 78 ALA A N 1
ATOM 607 C CA . ALA A 1 78 ? -15.231 5.423 30.219 1.00 97.69 78 ALA A CA 1
ATOM 608 C C . ALA A 1 78 ? -13.873 5.084 29.584 1.00 97.69 78 ALA A C 1
ATOM 610 O O . ALA A 1 78 ? -13.643 5.430 28.426 1.00 97.69 78 ALA A O 1
ATOM 611 N N . ALA A 1 79 ? -13.027 4.327 30.287 1.00 98.12 79 ALA A N 1
ATOM 612 C CA . ALA A 1 79 ? -11.729 3.883 29.783 1.00 98.12 79 ALA A CA 1
ATOM 613 C C . ALA A 1 79 ? -11.862 2.992 28.536 1.00 98.12 79 ALA A C 1
ATOM 615 O O . ALA A 1 79 ? -11.077 3.101 27.594 1.00 98.12 79 ALA A O 1
ATOM 616 N N . THR A 1 80 ? -12.878 2.126 28.494 1.00 98.19 80 THR A N 1
ATOM 617 C CA . THR A 1 80 ? -13.150 1.272 27.329 1.00 98.19 80 THR A CA 1
ATOM 618 C C . THR A 1 80 ? -13.554 2.099 26.114 1.00 98.19 80 THR A C 1
ATOM 620 O O . THR A 1 80 ? -13.054 1.857 25.016 1.00 98.19 80 THR A O 1
ATOM 623 N N . VAL A 1 81 ? -14.431 3.090 26.299 1.00 98.31 81 VAL A N 1
ATOM 624 C CA . VAL A 1 81 ? -14.857 3.995 25.223 1.00 98.31 81 VAL A CA 1
ATOM 625 C C . VAL A 1 81 ? -13.683 4.833 24.722 1.00 98.31 81 VAL A C 1
ATOM 627 O O . VAL A 1 81 ? -13.495 4.950 23.515 1.00 98.31 81 VAL A O 1
ATOM 630 N N . GLU A 1 82 ? -12.864 5.373 25.623 1.00 98.19 82 GLU A N 1
ATOM 631 C CA . GLU A 1 82 ? -11.666 6.132 25.259 1.00 98.19 82 GLU A CA 1
ATOM 632 C C . GLU A 1 82 ? -10.692 5.282 24.437 1.00 98.19 82 GLU A C 1
ATOM 634 O O . GLU A 1 82 ? -10.270 5.693 23.356 1.00 98.19 82 GLU A O 1
ATOM 639 N N . LYS A 1 83 ? -10.405 4.056 24.891 1.00 98.06 83 LYS A N 1
ATOM 640 C CA . LYS A 1 83 ? -9.542 3.121 24.164 1.00 98.06 83 LYS A CA 1
ATOM 641 C C . LYS A 1 83 ? -10.103 2.780 22.783 1.00 98.06 83 LYS A C 1
ATOM 643 O O . LYS A 1 83 ? -9.354 2.790 21.811 1.00 98.06 83 LYS A O 1
ATOM 648 N N . ALA A 1 84 ? -11.403 2.499 22.688 1.00 97.56 84 ALA A N 1
ATOM 649 C CA . ALA A 1 84 ? -12.053 2.186 21.418 1.00 97.56 84 ALA A CA 1
ATOM 650 C C . ALA A 1 84 ? -11.992 3.368 20.437 1.00 97.56 84 ALA A C 1
ATOM 652 O O . ALA A 1 84 ? -11.729 3.166 19.253 1.00 97.56 84 ALA A O 1
ATOM 653 N N . ASN A 1 85 ? -12.181 4.597 20.925 1.00 97.81 85 ASN A N 1
ATOM 654 C CA . ASN A 1 85 ? -12.064 5.802 20.107 1.00 97.81 85 ASN A CA 1
ATOM 655 C C . ASN A 1 85 ? -10.624 6.015 19.621 1.00 97.81 85 ASN A C 1
ATOM 657 O O . ASN A 1 85 ? -10.418 6.240 18.431 1.00 97.81 85 ASN A O 1
ATOM 661 N N . ALA A 1 86 ? -9.631 5.872 20.502 1.00 98.12 86 ALA A N 1
ATOM 662 C CA . ALA A 1 86 ? -8.220 5.993 20.133 1.00 98.12 86 ALA A CA 1
ATOM 663 C C . ALA A 1 86 ? -7.802 4.936 19.093 1.00 98.12 86 ALA A C 1
ATOM 665 O O . ALA A 1 86 ? -7.091 5.236 18.134 1.00 98.12 86 ALA A O 1
ATOM 666 N N . GLU A 1 87 ? -8.274 3.696 19.244 1.00 97.94 87 GLU A N 1
ATOM 667 C CA . GLU A 1 87 ? -8.016 2.622 18.283 1.00 97.94 87 GLU A CA 1
ATOM 668 C C . GLU A 1 87 ? -8.704 2.885 16.936 1.00 97.94 87 GLU A C 1
ATOM 670 O O . GLU A 1 87 ? -8.089 2.705 15.883 1.00 97.94 87 GLU A O 1
ATOM 675 N N . ALA A 1 88 ? -9.941 3.389 16.945 1.00 97.75 88 ALA A N 1
ATOM 676 C CA . ALA A 1 88 ? -10.645 3.788 15.729 1.00 97.75 88 ALA A CA 1
ATOM 677 C C . ALA A 1 88 ? -9.917 4.923 14.988 1.00 97.75 88 ALA A C 1
ATOM 679 O O . ALA A 1 88 ? -9.732 4.844 13.772 1.00 97.75 88 ALA A O 1
ATOM 680 N N . GLU A 1 89 ? -9.455 5.951 15.703 1.00 97.81 89 GLU A N 1
ATOM 681 C CA . GLU A 1 89 ? -8.661 7.043 15.129 1.00 97.81 89 GLU A CA 1
ATOM 682 C C . GLU A 1 89 ? -7.345 6.540 14.527 1.00 97.81 89 GLU A C 1
ATOM 684 O O . GLU A 1 89 ? -6.976 6.936 13.415 1.00 97.81 89 GLU A O 1
ATOM 689 N N . HIS A 1 90 ? -6.667 5.620 15.216 1.00 98.12 90 HIS A N 1
ATOM 690 C CA . HIS A 1 90 ? -5.449 4.992 14.718 1.00 98.12 90 HIS A CA 1
ATOM 691 C C . HIS A 1 90 ? -5.705 4.196 13.429 1.00 98.12 90 HIS A C 1
ATOM 693 O O . HIS A 1 90 ? -4.985 4.369 12.446 1.00 98.12 90 HIS A O 1
ATOM 699 N N . ILE A 1 91 ? -6.759 3.372 13.391 1.00 98.06 91 ILE A N 1
ATOM 700 C CA . ILE A 1 91 ? -7.143 2.598 12.198 1.00 98.06 91 ILE A CA 1
ATOM 701 C C . ILE A 1 91 ? -7.452 3.528 11.021 1.00 98.06 91 ILE A C 1
ATOM 703 O O . ILE A 1 91 ? -6.979 3.291 9.911 1.00 98.06 91 ILE A O 1
ATOM 707 N N . ILE A 1 92 ? -8.219 4.597 11.250 1.00 98.06 92 ILE A N 1
ATOM 708 C CA . ILE A 1 92 ? -8.567 5.564 10.201 1.00 98.06 92 ILE A CA 1
ATOM 709 C C . ILE A 1 92 ? -7.313 6.258 9.666 1.00 98.06 92 ILE A C 1
ATOM 711 O O . ILE A 1 92 ? -7.188 6.445 8.456 1.00 98.06 92 ILE A O 1
ATOM 715 N N . THR A 1 93 ? -6.388 6.639 10.546 1.00 98.00 93 THR A N 1
ATOM 716 C CA . THR A 1 93 ? -5.138 7.301 10.153 1.00 98.00 93 THR A CA 1
ATOM 717 C C . THR A 1 93 ? -4.263 6.363 9.325 1.00 98.00 93 THR A C 1
ATOM 719 O O . THR A 1 93 ? -3.899 6.712 8.204 1.00 98.00 93 THR A O 1
ATOM 722 N N . ALA A 1 94 ? -4.036 5.136 9.800 1.00 97.75 94 ALA A N 1
ATOM 723 C CA . ALA A 1 94 ? -3.263 4.128 9.076 1.00 97.75 94 ALA A CA 1
ATOM 724 C C . ALA A 1 94 ? -3.881 3.792 7.706 1.00 97.75 94 ALA A C 1
ATOM 726 O O . ALA A 1 94 ? -3.174 3.688 6.706 1.00 97.75 94 ALA A O 1
ATOM 727 N N . ALA A 1 95 ? -5.212 3.676 7.629 1.00 97.06 95 ALA A N 1
ATOM 728 C CA . ALA A 1 95 ? -5.910 3.425 6.371 1.00 97.06 95 ALA A CA 1
ATOM 729 C C . ALA A 1 95 ? -5.753 4.582 5.370 1.00 97.06 95 ALA A C 1
ATOM 731 O O . ALA A 1 95 ? -5.597 4.339 4.174 1.00 97.06 95 ALA A O 1
ATOM 732 N N . LYS A 1 96 ? -5.776 5.837 5.841 1.00 97.50 96 LYS A N 1
ATOM 733 C CA . LYS A 1 96 ? -5.541 7.014 4.991 1.00 97.50 96 LYS A CA 1
ATOM 734 C C . LYS A 1 96 ? -4.112 7.048 4.461 1.00 97.50 96 LYS A C 1
ATOM 736 O O . LYS A 1 96 ? -3.927 7.227 3.262 1.00 97.50 96 LYS A O 1
ATOM 741 N N . GLU A 1 97 ? -3.121 6.835 5.323 1.00 97.62 97 GLU A N 1
ATOM 742 C CA . GLU A 1 97 ? -1.709 6.804 4.924 1.00 97.62 97 GLU A CA 1
ATOM 743 C C . GLU A 1 97 ? -1.438 5.716 3.878 1.00 97.62 97 GLU A C 1
ATOM 745 O O . GLU A 1 97 ? -0.753 5.959 2.879 1.00 97.62 97 GLU A O 1
ATOM 750 N N . GLU A 1 98 ? -2.022 4.532 4.068 1.00 97.12 98 GLU A N 1
ATOM 751 C CA . GLU A 1 98 ? -1.901 3.420 3.128 1.00 97.12 98 GLU A CA 1
ATOM 752 C C . GLU A 1 98 ? -2.600 3.716 1.795 1.00 97.12 98 GLU A C 1
ATOM 754 O O . GLU A 1 98 ? -2.027 3.479 0.729 1.00 97.12 98 GLU A O 1
ATOM 759 N N . ALA A 1 99 ? -3.802 4.299 1.825 1.00 96.06 99 ALA A N 1
ATOM 760 C CA . ALA A 1 99 ? -4.504 4.716 0.614 1.00 96.06 99 ALA A CA 1
ATOM 761 C C . ALA A 1 99 ? -3.691 5.752 -0.179 1.00 96.06 99 ALA A C 1
ATOM 763 O O . ALA A 1 99 ? -3.518 5.614 -1.390 1.00 96.06 99 ALA A O 1
ATOM 764 N N . GLU A 1 100 ? -3.124 6.755 0.493 1.00 96.44 100 GLU A N 1
ATOM 765 C CA . GLU A 1 100 ? -2.247 7.727 -0.157 1.00 96.44 100 GLU A CA 1
ATOM 766 C C . GLU A 1 100 ? -0.983 7.078 -0.734 1.00 96.44 100 GLU A C 1
ATOM 768 O O . GLU A 1 100 ? -0.525 7.455 -1.816 1.00 96.44 100 GLU A O 1
ATOM 773 N N . ARG A 1 101 ? -0.405 6.093 -0.035 1.00 96.44 101 ARG A N 1
ATOM 774 C CA . ARG A 1 101 ? 0.751 5.334 -0.524 1.00 96.44 101 ARG A CA 1
ATOM 775 C C . ARG A 1 101 ? 0.413 4.587 -1.813 1.00 96.44 101 ARG A C 1
ATOM 777 O O . ARG A 1 101 ? 1.209 4.645 -2.751 1.00 96.44 101 ARG A O 1
ATOM 784 N N . LEU A 1 102 ? -0.743 3.927 -1.869 1.00 96.00 102 LEU A N 1
ATOM 785 C CA . LEU A 1 102 ? -1.212 3.208 -3.055 1.00 96.00 102 LEU A CA 1
ATOM 786 C C . LEU A 1 102 ? -1.455 4.158 -4.231 1.00 96.00 102 LEU A C 1
ATOM 788 O O . LEU A 1 102 ? -0.945 3.903 -5.317 1.00 96.00 102 LEU A O 1
ATOM 792 N N . VAL A 1 103 ? -2.122 5.294 -4.008 1.00 96.06 103 VAL A N 1
ATOM 793 C CA . VAL A 1 103 ? -2.349 6.306 -5.058 1.00 96.06 103 VAL A CA 1
ATOM 794 C C . VAL A 1 103 ? -1.026 6.840 -5.613 1.00 96.06 103 VAL A C 1
ATOM 796 O O . VAL A 1 103 ? -0.852 6.938 -6.828 1.00 96.06 103 VAL A O 1
ATOM 799 N N . ARG A 1 104 ? -0.052 7.148 -4.744 1.00 95.56 104 ARG A N 1
ATOM 800 C CA . ARG A 1 104 ? 1.290 7.561 -5.189 1.00 95.56 104 ARG A CA 1
ATOM 801 C C . ARG A 1 104 ? 1.975 6.466 -6.005 1.00 95.56 104 ARG A C 1
ATOM 803 O O . ARG A 1 104 ? 2.617 6.769 -7.006 1.00 95.56 104 ARG A O 1
ATOM 810 N N . GLN A 1 105 ? 1.850 5.208 -5.586 1.00 95.12 105 GLN A N 1
ATOM 811 C CA . GLN A 1 105 ? 2.430 4.073 -6.298 1.00 95.12 105 GLN A CA 1
ATOM 812 C C . GLN A 1 105 ? 1.798 3.888 -7.684 1.00 95.12 105 GLN A C 1
ATOM 814 O O . GLN A 1 105 ? 2.533 3.709 -8.653 1.00 95.12 105 GLN A O 1
ATOM 819 N N . GLU A 1 106 ? 0.473 3.983 -7.799 1.00 95.31 106 GLU A N 1
ATOM 820 C CA . GLU A 1 106 ? -0.230 3.916 -9.084 1.00 95.31 106 GLU A CA 1
ATOM 821 C C . GLU A 1 106 ? 0.191 5.044 -10.029 1.00 95.31 106 GLU A C 1
ATOM 823 O O . GLU A 1 106 ? 0.463 4.784 -11.199 1.00 95.31 106 GLU A O 1
ATOM 828 N N . GLU A 1 107 ? 0.324 6.279 -9.537 1.00 95.25 107 GLU A N 1
ATOM 829 C CA . GLU A 1 107 ? 0.770 7.393 -10.379 1.00 95.25 107 GLU A CA 1
ATOM 830 C C . GLU A 1 107 ? 2.218 7.202 -10.857 1.00 95.25 107 GLU A C 1
ATOM 832 O O . GLU A 1 107 ? 2.513 7.472 -12.021 1.00 95.25 107 GLU A O 1
ATOM 837 N N . ILE A 1 108 ? 3.113 6.664 -10.018 1.00 95.56 108 ILE A N 1
ATOM 838 C CA . ILE A 1 108 ? 4.482 6.311 -10.433 1.00 95.56 108 ILE A CA 1
ATOM 839 C C . ILE A 1 108 ? 4.457 5.247 -11.536 1.00 95.56 108 ILE A C 1
ATOM 841 O O . ILE A 1 108 ? 5.166 5.385 -12.534 1.00 95.56 108 ILE A O 1
ATOM 845 N N . VAL A 1 109 ? 3.641 4.198 -11.386 1.00 96.94 109 VAL A N 1
ATOM 846 C CA . VAL A 1 109 ? 3.504 3.144 -12.404 1.00 96.94 109 VAL A CA 1
ATOM 847 C C . VAL A 1 109 ? 2.961 3.731 -13.705 1.00 96.94 109 VAL A C 1
ATOM 849 O O . VAL A 1 109 ? 3.547 3.512 -14.763 1.00 96.94 109 VAL A O 1
ATOM 852 N N . ARG A 1 110 ? 1.913 4.557 -13.635 1.00 97.12 110 ARG A N 1
ATOM 853 C CA . ARG A 1 110 ? 1.326 5.230 -14.800 1.00 97.12 110 ARG A CA 1
ATOM 854 C C . ARG A 1 110 ? 2.343 6.117 -15.519 1.00 97.12 110 ARG A C 1
ATOM 856 O O . ARG A 1 110 ? 2.418 6.109 -16.747 1.00 97.12 110 ARG A O 1
ATOM 863 N N . GLN A 1 111 ? 3.151 6.871 -14.774 1.00 96.50 111 GLN A N 1
ATOM 864 C CA . GLN A 1 111 ? 4.228 7.690 -15.335 1.00 96.50 111 GLN A CA 1
ATOM 865 C C . GLN A 1 111 ? 5.314 6.836 -15.994 1.00 96.50 111 GLN A C 1
ATOM 867 O O . GLN A 1 111 ? 5.750 7.156 -17.101 1.00 96.50 111 GLN A O 1
ATOM 872 N N . ALA A 1 112 ? 5.711 5.731 -15.360 1.00 96.31 112 ALA A N 1
ATOM 873 C CA . ALA A 1 112 ? 6.677 4.796 -15.923 1.00 96.31 112 ALA A CA 1
ATOM 874 C C . ALA A 1 112 ? 6.166 4.156 -17.225 1.00 96.31 112 ALA A C 1
ATOM 876 O O . ALA A 1 112 ? 6.919 4.061 -18.192 1.00 96.31 112 ALA A O 1
ATOM 877 N N . GLU A 1 113 ? 4.887 3.778 -17.293 1.00 97.50 113 GLU A N 1
ATOM 878 C CA . GLU A 1 113 ? 4.260 3.244 -18.508 1.00 97.50 113 GLU A CA 1
ATOM 879 C C . GLU A 1 113 ? 4.217 4.274 -19.642 1.00 97.50 113 GLU A C 1
ATOM 881 O O . GLU A 1 113 ? 4.541 3.947 -20.789 1.00 97.50 113 GLU A O 1
ATOM 886 N N . MET A 1 114 ? 3.861 5.528 -19.336 1.00 97.81 114 MET A N 1
ATOM 887 C CA . MET A 1 114 ? 3.888 6.616 -20.319 1.00 97.81 114 MET A CA 1
ATOM 888 C C . MET A 1 114 ? 5.302 6.841 -20.861 1.00 97.81 114 MET A C 1
ATOM 890 O O . MET A 1 114 ? 5.481 6.907 -22.077 1.00 97.81 114 MET A O 1
ATOM 894 N N . LEU A 1 115 ? 6.306 6.896 -19.981 1.00 97.88 115 LEU A N 1
ATOM 895 C CA . LEU A 1 115 ? 7.705 7.050 -20.373 1.00 97.88 115 LEU A CA 1
ATOM 896 C C . LEU A 1 115 ? 8.189 5.862 -21.214 1.00 97.88 115 LEU A C 1
ATOM 898 O O . LEU A 1 115 ? 8.817 6.055 -22.251 1.00 97.88 115 LEU A O 1
ATOM 902 N N . ALA A 1 116 ? 7.867 4.630 -20.816 1.00 98.06 116 ALA A N 1
ATOM 903 C CA . ALA A 1 116 ? 8.233 3.434 -21.568 1.00 98.06 116 ALA A CA 1
ATOM 904 C C . ALA A 1 116 ? 7.618 3.440 -22.977 1.00 98.06 116 ALA A C 1
ATOM 906 O O . ALA A 1 116 ? 8.285 3.090 -23.954 1.00 98.06 116 ALA A O 1
ATOM 907 N N . LYS A 1 117 ? 6.359 3.876 -23.102 1.00 98.25 117 LYS A N 1
ATOM 908 C CA . LYS A 1 117 ? 5.684 4.030 -24.396 1.00 98.25 117 LYS A CA 1
ATOM 909 C C . LYS A 1 117 ? 6.351 5.095 -25.264 1.00 98.25 117 LYS A C 1
ATOM 911 O O . LYS A 1 117 ? 6.516 4.870 -26.465 1.00 98.25 117 LYS A O 1
ATOM 916 N N . ASP A 1 118 ? 6.736 6.223 -24.678 1.00 98.25 118 ASP A N 1
ATOM 917 C CA . ASP A 1 118 ? 7.422 7.303 -25.387 1.00 98.25 118 ASP A CA 1
ATOM 918 C C . ASP A 1 118 ? 8.811 6.872 -25.877 1.00 98.25 118 ASP A C 1
ATOM 920 O O . ASP A 1 118 ? 9.121 7.019 -27.060 1.00 98.25 118 ASP A O 1
ATOM 924 N N . ILE A 1 119 ? 9.599 6.217 -25.016 1.00 98.19 119 ILE A N 1
ATOM 925 C CA . ILE A 1 119 ? 10.899 5.635 -25.378 1.00 98.19 119 ILE A CA 1
ATOM 926 C C . ILE A 1 119 ? 10.733 4.644 -26.527 1.00 98.19 119 ILE A C 1
ATOM 928 O O . ILE A 1 119 ? 11.464 4.721 -27.512 1.00 98.19 119 ILE A O 1
ATOM 932 N N . LYS A 1 120 ? 9.756 3.732 -26.438 1.00 98.31 120 LYS A N 1
ATOM 933 C CA . LYS A 1 120 ? 9.498 2.746 -27.493 1.00 98.31 120 LYS A CA 1
ATOM 934 C C . LYS A 1 120 ? 9.152 3.419 -28.820 1.00 98.31 120 LYS A C 1
ATOM 936 O O . LYS A 1 120 ? 9.699 3.043 -29.850 1.00 98.31 120 LYS A O 1
ATOM 941 N N . THR A 1 121 ? 8.269 4.413 -28.791 1.00 98.25 121 THR A N 1
ATOM 942 C CA . THR A 1 121 ? 7.837 5.138 -29.995 1.00 98.25 121 THR A CA 1
ATOM 943 C C . THR A 1 121 ? 9.000 5.921 -30.609 1.00 98.25 121 THR A C 1
ATOM 945 O O . THR A 1 121 ? 9.213 5.884 -31.819 1.00 98.25 121 THR A O 1
ATOM 948 N N . SER A 1 122 ? 9.798 6.584 -29.772 1.00 97.81 122 SER A N 1
ATOM 949 C CA . SER A 1 122 ? 10.983 7.330 -30.196 1.00 97.81 122 SER A CA 1
ATOM 950 C C . SER A 1 122 ? 12.055 6.417 -30.788 1.00 97.81 122 SER A C 1
ATOM 952 O O . SER A 1 122 ? 12.624 6.748 -31.826 1.00 97.81 122 SER A O 1
ATOM 954 N N . ALA A 1 123 ? 12.293 5.256 -30.172 1.00 97.88 123 ALA A N 1
ATOM 955 C CA . ALA A 1 123 ? 13.228 4.254 -30.671 1.00 97.88 123 ALA A CA 1
ATOM 956 C C . ALA A 1 123 ? 12.785 3.685 -32.025 1.00 97.88 123 ALA A C 1
ATOM 958 O O . ALA A 1 123 ? 13.610 3.583 -32.924 1.00 97.88 123 ALA A O 1
ATOM 959 N N . GLN A 1 124 ? 11.493 3.386 -32.195 1.00 98.19 124 GLN A N 1
ATOM 960 C CA . GLN A 1 124 ? 10.940 2.925 -33.474 1.00 98.19 124 GLN A CA 1
ATOM 961 C C . GLN A 1 124 ? 11.115 3.972 -34.578 1.00 98.19 124 GLN A C 1
ATOM 963 O O . GLN A 1 124 ? 11.594 3.651 -35.658 1.00 98.19 124 GLN A O 1
ATOM 968 N N . ARG A 1 125 ? 10.810 5.244 -34.290 1.00 98.00 125 ARG A N 1
ATOM 969 C CA . ARG A 1 125 ? 11.019 6.330 -35.257 1.00 98.00 125 ARG A CA 1
ATOM 970 C C . ARG A 1 125 ? 12.490 6.472 -35.652 1.00 98.00 125 ARG A C 1
ATOM 972 O O . ARG A 1 125 ? 12.789 6.652 -36.825 1.00 98.00 125 ARG A O 1
ATOM 979 N N . TYR A 1 126 ? 13.391 6.402 -34.675 1.00 97.69 126 TYR A N 1
ATOM 980 C CA . TYR A 1 126 ? 14.828 6.474 -34.927 1.00 97.69 126 TYR A CA 1
ATOM 981 C C . TYR A 1 126 ? 15.324 5.275 -35.745 1.00 97.69 126 TYR A C 1
ATOM 983 O O . TYR A 1 126 ? 16.119 5.442 -36.663 1.00 97.69 126 TYR A O 1
ATOM 991 N N . GLU A 1 127 ? 14.832 4.070 -35.452 1.00 98.19 127 GLU A N 1
ATOM 992 C CA . GLU A 1 127 ? 15.134 2.866 -36.228 1.00 98.19 127 GLU A CA 1
ATOM 993 C C . GLU A 1 127 ? 14.720 3.025 -37.697 1.00 98.19 127 GLU A C 1
ATOM 995 O O . GLU A 1 127 ? 15.521 2.736 -38.588 1.00 98.19 127 GLU A O 1
ATOM 1000 N N . ASP A 1 128 ? 13.506 3.518 -37.950 1.00 97.88 128 ASP A N 1
ATOM 1001 C CA . ASP A 1 128 ? 12.997 3.747 -39.305 1.00 97.88 128 ASP A CA 1
ATOM 1002 C C . ASP A 1 128 ? 13.829 4.794 -40.058 1.00 97.88 128 ASP A C 1
ATOM 1004 O O . ASP A 1 128 ? 14.166 4.594 -41.224 1.00 97.88 128 ASP A O 1
ATOM 1008 N N . GLU A 1 129 ? 14.207 5.886 -39.390 1.00 98.12 129 GLU A N 1
ATOM 1009 C CA . GLU A 1 129 ? 15.050 6.940 -39.963 1.00 98.12 129 GLU A CA 1
ATOM 1010 C C . GLU A 1 129 ? 16.440 6.411 -40.343 1.00 98.12 129 GLU A C 1
ATOM 1012 O O . GLU A 1 129 ? 16.915 6.643 -41.456 1.00 98.12 129 GLU A O 1
ATOM 1017 N N . ILE A 1 130 ? 17.073 5.641 -39.454 1.00 97.81 130 ILE A N 1
ATOM 1018 C CA . ILE A 1 130 ? 18.388 5.044 -39.711 1.00 97.81 130 ILE A CA 1
ATOM 1019 C C . ILE A 1 130 ? 18.321 4.028 -40.849 1.00 97.81 130 ILE A C 1
ATOM 1021 O O . ILE A 1 130 ? 19.201 4.032 -41.708 1.00 97.81 130 ILE A O 1
ATOM 1025 N N . LYS A 1 131 ? 17.288 3.178 -40.888 1.00 98.06 131 LYS A N 1
ATOM 1026 C CA . LYS A 1 131 ? 17.092 2.218 -41.983 1.00 98.06 131 LYS A CA 1
ATOM 1027 C C . LYS A 1 131 ? 16.935 2.928 -43.321 1.00 98.06 131 LYS A C 1
ATOM 1029 O O . LYS A 1 131 ? 17.659 2.612 -44.256 1.00 98.06 131 LYS A O 1
ATOM 1034 N N . GLN A 1 132 ? 16.066 3.936 -43.387 1.00 97.94 132 GLN A N 1
ATOM 1035 C CA . GLN A 1 132 ? 15.865 4.716 -44.609 1.00 97.94 132 GLN A CA 1
ATOM 1036 C C . GLN A 1 132 ? 17.149 5.426 -45.053 1.00 97.94 132 GLN A C 1
ATOM 1038 O O . GLN A 1 132 ? 17.480 5.405 -46.236 1.00 97.94 132 GLN A O 1
ATOM 1043 N N . GLY A 1 133 ? 17.896 6.020 -44.118 1.00 97.56 133 GLY A N 1
ATOM 1044 C CA . GLY A 1 133 ? 19.178 6.654 -44.421 1.00 97.56 133 GLY A CA 1
ATOM 1045 C C . GLY A 1 133 ? 20.231 5.657 -44.915 1.00 97.56 133 GLY A C 1
ATOM 1046 O O . GLY A 1 133 ? 20.966 5.954 -45.856 1.00 97.56 133 GLY A O 1
ATOM 1047 N N . ALA A 1 134 ? 20.288 4.464 -44.320 1.00 97.69 134 ALA A N 1
ATOM 1048 C CA . ALA A 1 134 ? 21.199 3.401 -44.733 1.00 97.69 134 ALA A CA 1
ATOM 1049 C C . ALA A 1 134 ? 20.860 2.859 -46.129 1.00 97.69 134 ALA A C 1
ATOM 1051 O O . ALA A 1 134 ? 21.772 2.681 -46.937 1.00 97.69 134 ALA A O 1
ATOM 1052 N N . ASP A 1 135 ? 19.576 2.653 -46.427 1.00 97.75 135 ASP A N 1
ATOM 1053 C CA . ASP A 1 135 ? 19.110 2.204 -47.743 1.00 97.75 135 ASP A CA 1
ATOM 1054 C C . ASP A 1 135 ? 19.457 3.236 -48.824 1.00 97.75 135 ASP A C 1
ATOM 1056 O O . ASP A 1 135 ? 20.079 2.899 -49.831 1.00 97.75 135 ASP A O 1
ATOM 1060 N N . GLN A 1 136 ? 19.165 4.519 -48.578 1.00 97.88 136 GLN A N 1
ATOM 1061 C CA . GLN A 1 136 ? 19.519 5.606 -49.498 1.00 97.88 136 GLN A CA 1
ATOM 1062 C C . GLN A 1 136 ? 21.030 5.707 -49.722 1.00 97.88 136 GLN A C 1
ATOM 1064 O O . GLN A 1 136 ? 21.484 5.888 -50.852 1.00 97.88 136 GLN A O 1
ATOM 1069 N N . TYR A 1 137 ? 21.823 5.574 -48.658 1.00 97.62 137 TYR A N 1
ATOM 1070 C CA . TYR A 1 137 ? 23.277 5.579 -48.765 1.00 97.62 137 TYR A CA 1
ATOM 1071 C C . TYR A 1 137 ? 23.788 4.390 -49.589 1.00 97.62 137 TYR A C 1
ATOM 1073 O O . TYR A 1 137 ? 24.644 4.567 -50.455 1.00 97.62 137 TYR A O 1
ATOM 1081 N N . ALA A 1 138 ? 23.250 3.189 -49.360 1.00 98.00 138 ALA A N 1
ATOM 1082 C CA . ALA A 1 138 ? 23.618 1.996 -50.114 1.00 98.00 138 ALA A CA 1
ATOM 1083 C C . ALA A 1 138 ? 23.276 2.134 -51.607 1.00 98.00 138 ALA A C 1
ATOM 1085 O O . ALA A 1 138 ? 24.108 1.806 -52.457 1.00 98.00 138 ALA A O 1
ATOM 1086 N N . ASP A 1 139 ? 22.095 2.664 -51.929 1.00 98.00 139 ASP A N 1
ATOM 1087 C CA . ASP A 1 139 ? 21.669 2.925 -53.306 1.00 98.00 139 ASP A CA 1
ATOM 1088 C C . ASP A 1 139 ? 22.558 3.968 -53.995 1.00 98.00 139 ASP A C 1
ATOM 1090 O O . ASP A 1 139 ? 22.958 3.778 -55.150 1.00 98.00 139 ASP A O 1
ATOM 1094 N N . GLN A 1 140 ? 22.934 5.032 -53.279 1.00 98.12 140 GLN A N 1
ATOM 1095 C CA . GLN A 1 140 ? 23.845 6.055 -53.787 1.00 98.12 140 GLN A CA 1
ATOM 1096 C C . GLN A 1 140 ? 25.227 5.464 -54.083 1.00 98.12 140 GLN A C 1
ATOM 1098 O O . GLN A 1 140 ? 25.719 5.580 -55.203 1.00 98.12 140 GLN A O 1
ATOM 1103 N N . VAL A 1 141 ? 25.822 4.752 -53.121 1.00 98.06 141 VAL A N 1
ATOM 1104 C CA . VAL A 1 141 ? 27.139 4.114 -53.290 1.00 98.06 141 VAL A CA 1
ATOM 1105 C C . VAL A 1 141 ? 27.126 3.126 -54.452 1.00 98.06 141 VAL A C 1
ATOM 1107 O O . VAL A 1 141 ? 28.078 3.073 -55.233 1.00 98.06 141 VAL A O 1
ATOM 1110 N N . LYS A 1 142 ? 26.052 2.343 -54.595 1.00 97.75 142 LYS A N 1
ATOM 1111 C CA . LYS A 1 142 ? 25.898 1.406 -55.710 1.00 97.75 142 LYS A CA 1
ATOM 1112 C C . LYS A 1 142 ? 25.835 2.138 -57.047 1.00 97.75 142 LYS A C 1
ATOM 1114 O O . LYS A 1 142 ? 26.496 1.712 -57.991 1.00 97.75 142 LYS A O 1
ATOM 1119 N N . THR A 1 143 ? 25.070 3.221 -57.122 1.00 98.19 143 THR A N 1
ATOM 1120 C CA . THR A 1 143 ? 24.947 4.043 -58.331 1.00 98.19 143 THR A CA 1
ATOM 1121 C C . THR A 1 143 ? 26.293 4.655 -58.712 1.00 98.19 143 THR A C 1
ATOM 1123 O O . THR A 1 1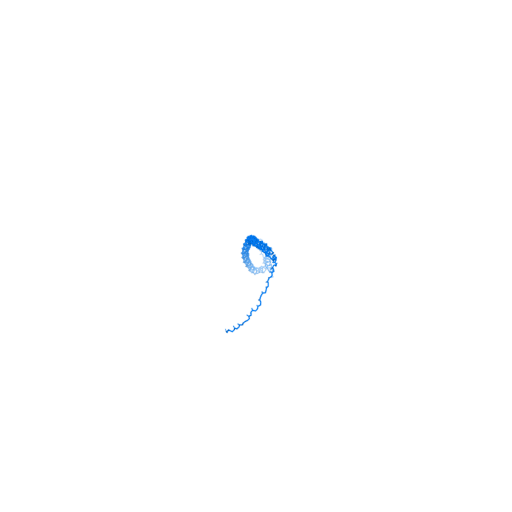43 ? 26.735 4.484 -59.845 1.00 98.19 143 THR A O 1
ATOM 1126 N N . ASP A 1 144 ? 26.993 5.260 -57.753 1.00 97.94 144 ASP A N 1
ATOM 1127 C CA . ASP A 1 144 ? 28.310 5.870 -57.966 1.00 97.94 144 ASP A CA 1
ATOM 1128 C C . ASP A 1 144 ? 29.354 4.831 -58.401 1.00 97.94 144 ASP A C 1
ATOM 1130 O O . ASP A 1 144 ? 30.155 5.075 -59.301 1.00 97.94 144 ASP A O 1
ATOM 1134 N N . SER A 1 145 ? 29.315 3.635 -57.806 1.00 98.06 145 SER A N 1
ATOM 1135 C CA . SER A 1 145 ? 30.217 2.534 -58.162 1.00 98.06 145 SER A CA 1
ATOM 1136 C C . SER A 1 145 ? 29.966 2.015 -59.578 1.00 98.06 145 SER A C 1
ATOM 1138 O O . SER A 1 145 ? 30.917 1.714 -60.300 1.00 98.06 145 SER A O 1
ATOM 1140 N N . LEU A 1 146 ? 28.696 1.903 -59.983 1.00 97.81 146 LEU A N 1
ATOM 1141 C CA . LEU A 1 146 ? 28.325 1.503 -61.341 1.00 97.81 146 LEU A CA 1
ATOM 1142 C C . LEU A 1 146 ? 28.732 2.567 -62.363 1.00 97.81 146 LEU A C 1
ATOM 1144 O O . LEU A 1 146 ? 29.280 2.206 -63.400 1.00 97.81 146 LEU A O 1
ATOM 1148 N N . GLN A 1 147 ? 28.530 3.851 -62.055 1.00 97.75 147 GLN A N 1
ATOM 1149 C CA . GLN A 1 147 ? 28.963 4.948 -62.919 1.00 97.75 147 GLN A CA 1
ATOM 1150 C C . GLN A 1 147 ? 30.483 4.950 -63.093 1.00 97.75 147 GLN A C 1
ATOM 1152 O O . GLN A 1 147 ? 30.979 5.002 -64.212 1.00 97.75 147 GLN A O 1
ATOM 1157 N N . TYR A 1 148 ? 31.230 4.807 -61.997 1.00 97.94 148 TYR A N 1
ATOM 1158 C CA . TYR A 1 148 ? 32.686 4.715 -62.051 1.00 97.94 148 TYR A CA 1
ATOM 1159 C C . TYR A 1 148 ? 33.167 3.528 -62.898 1.00 97.94 148 TYR A C 1
ATOM 1161 O O . TYR A 1 148 ? 34.119 3.654 -63.670 1.00 97.94 148 TYR A O 1
ATOM 1169 N N . ALA A 1 149 ? 32.514 2.369 -62.765 1.00 97.56 149 ALA A N 1
ATOM 1170 C CA . ALA A 1 149 ? 32.825 1.203 -63.581 1.00 97.56 149 ALA A CA 1
ATOM 1171 C C . ALA A 1 149 ? 32.548 1.459 -65.072 1.00 97.56 149 ALA A C 1
ATOM 1173 O O . ALA A 1 149 ? 33.385 1.103 -65.900 1.00 97.56 149 ALA A O 1
ATOM 1174 N N . ASP A 1 150 ? 31.422 2.095 -65.410 1.00 97.88 150 ASP A N 1
ATOM 1175 C CA . ASP A 1 150 ? 31.069 2.468 -66.786 1.00 97.88 150 ASP A CA 1
ATOM 1176 C C . ASP A 1 150 ? 32.086 3.452 -67.385 1.00 97.88 150 ASP A C 1
ATOM 1178 O O . ASP A 1 150 ? 32.636 3.196 -68.457 1.00 97.88 150 ASP A O 1
ATOM 1182 N N . ASP A 1 151 ? 32.447 4.502 -66.642 1.00 97.75 151 ASP A N 1
ATOM 1183 C CA . ASP A 1 151 ? 33.453 5.486 -67.053 1.00 97.75 151 ASP A CA 1
ATOM 1184 C C . ASP A 1 151 ? 34.814 4.821 -67.322 1.00 97.75 151 ASP A C 1
ATOM 1186 O O . ASP A 1 151 ? 35.485 5.111 -68.319 1.00 97.75 151 ASP A O 1
ATOM 1190 N N . MET A 1 152 ? 35.227 3.890 -66.454 1.00 97.25 152 MET A N 1
ATOM 1191 C CA . MET A 1 152 ? 36.495 3.172 -66.596 1.00 97.25 152 MET A CA 1
ATOM 1192 C C . MET A 1 152 ? 36.484 2.211 -67.789 1.00 97.25 152 MET A C 1
ATOM 1194 O O . MET A 1 152 ? 37.473 2.115 -68.521 1.00 97.25 152 MET A O 1
ATOM 1198 N N . LEU A 1 153 ? 35.366 1.515 -68.013 1.00 97.44 153 LEU A N 1
ATOM 1199 C CA . LEU A 1 153 ? 35.173 0.667 -69.188 1.00 97.44 153 LEU A CA 1
ATOM 1200 C C . LEU A 1 153 ? 35.173 1.500 -70.475 1.00 97.44 153 LEU A C 1
ATOM 1202 O O . LEU A 1 153 ? 35.812 1.101 -71.449 1.00 97.44 153 LEU A O 1
ATOM 1206 N N . GLY A 1 154 ? 34.538 2.674 -70.473 1.00 97.19 154 GLY A N 1
ATOM 1207 C CA . GLY A 1 154 ? 34.568 3.624 -71.584 1.00 97.19 154 GLY A CA 1
ATOM 1208 C C . GLY A 1 154 ? 35.980 4.133 -71.876 1.00 97.19 154 GLY A C 1
ATOM 1209 O O . GLY A 1 154 ? 36.421 4.130 -73.029 1.00 97.19 154 GLY A O 1
ATOM 1210 N N . TYR A 1 155 ? 36.737 4.500 -70.837 1.00 97.44 155 TYR A N 1
ATOM 1211 C CA . TYR A 1 155 ? 38.141 4.893 -70.966 1.00 97.44 155 TYR A CA 1
ATOM 1212 C C . TYR A 1 155 ? 39.001 3.771 -71.564 1.00 97.44 155 TYR A C 1
ATOM 1214 O O . TYR A 1 155 ? 39.745 4.001 -72.523 1.00 97.44 155 TYR A O 1
ATOM 1222 N N . LEU A 1 156 ? 38.869 2.545 -71.045 1.00 97.12 156 LEU A N 1
ATOM 1223 C CA . LEU A 1 156 ? 39.584 1.380 -71.563 1.00 97.12 156 LEU A CA 1
ATOM 1224 C C . LEU A 1 156 ? 39.198 1.088 -73.020 1.00 97.12 156 LEU A C 1
ATOM 1226 O O . LEU A 1 156 ? 40.079 0.829 -73.838 1.00 97.12 156 LEU A O 1
ATOM 1230 N N . GLY A 1 157 ? 37.911 1.182 -73.362 1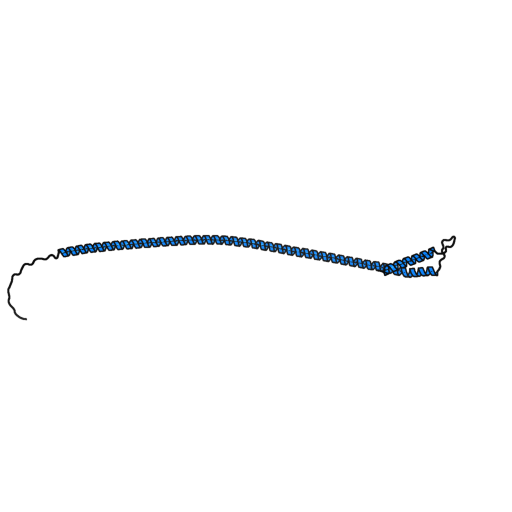.00 96.31 157 GLY A N 1
ATOM 1231 C CA . GLY A 1 157 ? 37.413 1.016 -74.727 1.00 96.31 157 GLY A CA 1
ATOM 1232 C C . GLY A 1 157 ? 38.052 2.003 -75.707 1.00 96.31 157 GLY A C 1
ATOM 1233 O O . GLY A 1 157 ? 38.590 1.592 -76.736 1.00 96.31 157 GLY A O 1
ATOM 1234 N N . ASN A 1 158 ? 38.087 3.289 -75.351 1.00 96.81 158 ASN A N 1
ATOM 1235 C CA . ASN A 1 158 ? 38.716 4.336 -76.164 1.00 96.81 158 ASN A CA 1
ATOM 1236 C C . ASN A 1 158 ? 40.237 4.138 -76.303 1.00 96.81 158 ASN A C 1
ATOM 1238 O O . ASN A 1 158 ? 40.809 4.350 -77.378 1.00 96.81 158 ASN A O 1
ATOM 1242 N N . SER A 1 159 ? 40.903 3.710 -75.226 1.00 97.00 159 SER A N 1
ATOM 1243 C CA . SER A 1 159 ? 42.338 3.411 -75.234 1.00 97.00 159 SER A CA 1
ATOM 1244 C C . SER A 1 159 ? 42.661 2.225 -76.149 1.00 97.00 159 SER A C 1
ATOM 1246 O O . SER A 1 159 ? 43.538 2.326 -77.009 1.00 97.00 159 SER A O 1
ATOM 1248 N N . LEU A 1 160 ? 41.896 1.133 -76.045 1.00 96.38 160 LEU A N 1
ATOM 1249 C CA . LEU A 1 160 ? 42.034 -0.040 -76.910 1.00 96.38 160 LEU A CA 1
ATOM 1250 C C . LEU A 1 160 ? 41.752 0.295 -78.377 1.00 96.38 160 LEU A C 1
ATOM 1252 O O . LEU A 1 160 ? 42.488 -0.158 -79.250 1.00 96.38 160 LEU A O 1
ATOM 1256 N N . GLN A 1 161 ? 40.743 1.121 -78.664 1.00 96.44 161 GLN A N 1
ATOM 1257 C CA . GLN A 1 161 ? 40.460 1.582 -80.024 1.00 96.44 161 GLN A CA 1
ATOM 1258 C C . GLN A 1 161 ? 41.628 2.390 -80.604 1.00 96.44 161 GLN A C 1
ATOM 1260 O O . GLN A 1 161 ? 42.019 2.181 -81.753 1.00 96.44 161 GLN A O 1
ATOM 1265 N N . SER A 1 162 ? 42.219 3.277 -79.800 1.00 96.56 162 SER A N 1
ATOM 1266 C CA . SER A 1 162 ? 43.396 4.058 -80.197 1.00 96.56 162 SER A CA 1
ATOM 1267 C C . SER A 1 162 ? 44.608 3.155 -80.456 1.00 96.56 162 SER A C 1
ATOM 1269 O O . SER A 1 162 ? 45.305 3.329 -81.455 1.00 96.56 162 SER A O 1
ATOM 1271 N N . ALA A 1 163 ? 44.829 2.148 -79.605 1.00 95.62 163 ALA A N 1
ATOM 1272 C CA . ALA A 1 163 ? 45.898 1.167 -79.778 1.00 95.62 163 ALA A CA 1
ATOM 1273 C C . ALA A 1 163 ? 45.702 0.303 -81.037 1.00 95.62 163 ALA A C 1
ATOM 1275 O O . ALA A 1 163 ? 46.650 0.098 -81.792 1.00 95.62 163 ALA A O 1
ATOM 1276 N N . LEU A 1 164 ? 44.476 -0.164 -81.300 1.00 95.69 164 LEU A N 1
ATOM 1277 C CA . LEU A 1 164 ? 44.137 -0.911 -82.516 1.00 95.69 164 LEU A CA 1
ATOM 1278 C C . LEU A 1 164 ? 44.386 -0.078 -83.773 1.00 95.69 164 LEU A C 1
ATOM 1280 O O . LEU A 1 164 ? 45.035 -0.560 -84.698 1.00 95.69 164 LEU A O 1
ATOM 1284 N N . ARG A 1 165 ? 43.952 1.187 -83.777 1.00 96.19 165 ARG A N 1
ATOM 1285 C CA . ARG A 1 165 ? 44.199 2.109 -84.889 1.00 96.19 165 ARG A CA 1
ATOM 1286 C C . ARG A 1 165 ? 45.695 2.310 -85.141 1.00 96.19 165 ARG A C 1
ATOM 1288 O O . ARG A 1 165 ? 46.131 2.228 -86.282 1.00 96.19 165 ARG A O 1
ATOM 1295 N N . ALA A 1 166 ? 46.493 2.489 -84.088 1.00 95.88 166 ALA A N 1
ATOM 1296 C CA . ALA A 1 166 ? 47.947 2.588 -84.219 1.00 95.88 166 ALA A CA 1
ATOM 1297 C C . ALA A 1 166 ? 48.574 1.297 -84.784 1.00 95.88 166 ALA A C 1
ATOM 1299 O O . ALA A 1 166 ? 49.498 1.355 -85.594 1.00 95.88 166 ALA A O 1
ATOM 1300 N N . ILE A 1 167 ? 48.071 0.118 -84.398 1.00 96.31 167 ILE A N 1
ATOM 1301 C CA . ILE A 1 167 ? 48.511 -1.170 -84.962 1.00 96.31 167 ILE A CA 1
ATOM 1302 C C . ILE A 1 167 ? 48.150 -1.274 -86.450 1.00 96.31 167 ILE A C 1
ATOM 1304 O O . ILE A 1 167 ? 48.975 -1.730 -87.244 1.00 96.31 167 ILE A O 1
ATOM 1308 N N . GLU A 1 168 ? 46.946 -0.858 -86.845 1.00 93.50 168 GLU A N 1
ATOM 1309 C CA . GLU A 1 168 ? 46.512 -0.835 -88.247 1.00 93.50 168 GLU A CA 1
ATOM 1310 C C . GLU A 1 168 ? 47.365 0.117 -89.093 1.00 93.50 168 GLU A C 1
ATOM 1312 O O . GLU A 1 168 ? 47.845 -0.279 -90.158 1.00 93.50 168 GLU A O 1
ATOM 1317 N N . GLU A 1 169 ? 47.621 1.328 -88.592 1.00 94.56 169 GLU A N 1
ATOM 1318 C CA . GLU A 1 169 ? 48.498 2.320 -89.222 1.00 94.56 169 GLU A CA 1
ATOM 1319 C C . GLU A 1 169 ? 49.931 1.773 -89.378 1.00 94.56 169 GLU A C 1
ATOM 1321 O O . GLU A 1 169 ? 50.486 1.795 -90.480 1.00 94.56 169 GLU A O 1
ATOM 1326 N N . ASN A 1 170 ? 50.498 1.165 -88.327 1.00 93.25 170 ASN A N 1
ATOM 1327 C CA . ASN A 1 170 ? 51.813 0.513 -88.379 1.00 93.25 170 ASN A CA 1
ATOM 1328 C C . ASN A 1 170 ? 51.857 -0.633 -89.399 1.00 93.25 170 ASN A C 1
ATOM 1330 O O . ASN A 1 170 ? 52.811 -0.753 -90.168 1.00 93.25 170 ASN A O 1
ATOM 1334 N N . ARG A 1 171 ? 50.823 -1.482 -89.440 1.00 93.88 171 ARG A N 1
ATOM 1335 C CA . ARG A 1 171 ? 50.730 -2.590 -90.401 1.00 93.88 171 ARG A CA 1
ATOM 1336 C C . ARG A 1 171 ? 50.627 -2.080 -91.839 1.00 93.88 171 ARG A C 1
ATOM 1338 O O . ARG A 1 171 ? 51.212 -2.700 -92.729 1.00 93.88 171 ARG A O 1
ATOM 1345 N N . SER A 1 172 ? 49.895 -0.989 -92.077 1.00 94.38 172 SER A N 1
ATOM 1346 C CA . SER A 1 172 ? 49.843 -0.340 -93.392 1.00 94.38 172 SER A CA 1
ATOM 1347 C C . SER A 1 172 ? 51.226 0.158 -93.796 1.00 94.38 172 SER A C 1
ATOM 1349 O O . SER A 1 172 ? 51.708 -0.232 -94.855 1.00 94.38 172 SER A O 1
ATOM 1351 N N . SER A 1 173 ? 51.901 0.900 -92.912 1.00 93.81 173 SER A N 1
ATOM 1352 C CA . SER A 1 173 ? 53.253 1.418 -93.151 1.00 93.81 173 SER A CA 1
ATOM 1353 C C . SER A 1 173 ? 54.247 0.305 -93.505 1.00 93.81 173 SER A C 1
ATOM 1355 O O . SER A 1 173 ? 54.916 0.374 -94.531 1.00 93.81 173 SER A O 1
ATOM 1357 N N . VAL A 1 174 ? 54.274 -0.794 -92.736 1.00 93.44 174 VAL A N 1
ATOM 1358 C CA . VAL A 1 174 ? 55.136 -1.956 -93.029 1.00 93.44 174 VAL A CA 1
ATOM 1359 C C . VAL A 1 174 ? 54.809 -2.579 -94.388 1.00 93.44 174 VAL A C 1
ATOM 1361 O O . VAL A 1 174 ? 55.711 -2.988 -95.118 1.00 93.44 174 VAL A O 1
ATOM 1364 N N . ASN A 1 175 ? 53.531 -2.680 -94.760 1.00 92.75 175 ASN A N 1
ATOM 1365 C CA . ASN A 1 175 ? 53.152 -3.197 -96.076 1.00 92.75 175 ASN A CA 1
ATOM 1366 C C . ASN A 1 175 ? 53.580 -2.260 -97.211 1.00 92.75 175 ASN A C 1
ATOM 1368 O O . ASN A 1 175 ? 53.998 -2.744 -98.265 1.00 92.75 175 ASN A O 1
ATOM 1372 N N . ASP A 1 176 ? 53.490 -0.950 -97.002 1.00 92.75 176 ASP A N 1
ATOM 1373 C CA . ASP A 1 176 ? 53.912 0.058 -97.970 1.00 92.75 176 ASP A CA 1
ATOM 1374 C C . ASP A 1 176 ? 55.442 0.071 -98.122 1.00 92.75 176 ASP A C 1
ATOM 1376 O O . ASP A 1 176 ? 55.943 0.038 -99.247 1.00 92.75 176 ASP A O 1
ATOM 1380 N N . GLU A 1 177 ? 56.197 -0.028 -97.021 1.00 91.25 177 GLU A N 1
ATOM 1381 C CA . GLU A 1 177 ? 57.650 -0.242 -97.042 1.00 91.25 177 GLU A CA 1
ATOM 1382 C C . GLU A 1 177 ? 58.018 -1.537 -97.768 1.00 91.25 177 GLU A C 1
ATOM 1384 O O . GLU A 1 177 ? 58.915 -1.535 -98.610 1.00 91.25 177 GLU A O 1
ATOM 1389 N N . ARG A 1 178 ? 57.307 -2.643 -97.506 1.00 90.44 178 ARG A N 1
ATOM 1390 C CA . ARG A 1 178 ? 57.528 -3.918 -98.205 1.00 90.44 178 ARG A CA 1
ATOM 1391 C C . ARG A 1 178 ? 57.289 -3.811 -99.709 1.00 90.44 178 ARG A C 1
ATOM 1393 O O . ARG A 1 178 ? 58.053 -4.407 -100.466 1.00 90.44 178 ARG A O 1
ATOM 1400 N N . LYS A 1 179 ? 56.254 -3.087 -100.150 1.00 89.56 179 LYS A N 1
ATOM 1401 C CA . LYS A 1 179 ? 56.005 -2.823 -101.579 1.00 89.56 179 LYS A CA 1
ATOM 1402 C C . LYS A 1 179 ? 57.124 -1.977 -102.184 1.00 89.56 179 LYS A C 1
ATOM 1404 O O . LYS A 1 179 ? 57.687 -2.377 -103.194 1.00 89.56 179 LYS A O 1
ATOM 1409 N N . SER A 1 180 ? 57.507 -0.887 -101.518 1.00 87.69 180 SER A N 1
ATOM 1410 C CA . SER A 1 180 ? 58.620 -0.027 -101.940 1.00 87.69 180 SER A CA 1
ATOM 1411 C C . SER A 1 180 ? 59.935 -0.811 -102.063 1.00 87.69 180 SER A C 1
ATOM 1413 O O . SER A 1 180 ? 60.633 -0.717 -103.070 1.00 87.69 180 SER A O 1
ATOM 1415 N N . LEU A 1 181 ? 60.246 -1.680 -101.095 1.00 84.75 181 LEU A N 1
ATOM 1416 C CA . LEU A 1 181 ? 61.392 -2.592 -101.153 1.00 84.75 181 LEU A CA 1
ATOM 1417 C C . LEU A 1 181 ? 61.306 -3.565 -102.332 1.00 84.75 181 LEU A C 1
ATOM 1419 O O . LEU A 1 181 ? 62.310 -3.784 -103.008 1.00 84.75 181 LEU A O 1
ATOM 1423 N N . ALA A 1 182 ? 60.130 -4.139 -102.597 1.00 82.56 182 ALA A N 1
ATOM 1424 C CA . ALA A 1 182 ? 59.923 -5.005 -103.754 1.00 82.56 182 ALA A CA 1
ATOM 1425 C C . ALA A 1 182 ? 60.166 -4.254 -105.077 1.00 82.56 182 ALA A C 1
ATOM 1427 O O . ALA A 1 182 ? 60.840 -4.791 -105.956 1.00 82.56 182 ALA A O 1
ATOM 1428 N N . ASP A 1 183 ? 59.718 -3.002 -105.187 1.00 81.88 183 ASP A N 1
ATOM 1429 C CA . ASP A 1 183 ? 59.956 -2.140 -106.352 1.00 81.88 183 ASP A CA 1
ATOM 1430 C C . ASP A 1 183 ? 61.448 -1.783 -106.513 1.00 81.88 183 ASP A C 1
ATOM 1432 O O . ASP A 1 183 ? 62.005 -1.836 -107.618 1.00 81.88 183 ASP A O 1
ATOM 1436 N N . VAL A 1 184 ? 62.149 -1.487 -105.412 1.00 80.88 184 VAL A N 1
ATOM 1437 C CA . VAL A 1 184 ? 63.603 -1.235 -105.408 1.00 80.88 184 VAL A CA 1
ATOM 1438 C C . VAL A 1 184 ? 64.386 -2.487 -105.816 1.00 80.88 184 VAL A C 1
ATOM 1440 O O . VAL A 1 184 ? 65.325 -2.404 -106.609 1.00 80.88 184 VAL A O 1
ATOM 1443 N N . ILE A 1 185 ? 64.010 -3.667 -105.323 1.00 78.44 185 ILE A N 1
ATOM 1444 C CA . ILE A 1 185 ? 64.651 -4.928 -105.718 1.00 78.44 185 ILE A CA 1
ATOM 1445 C C . ILE A 1 185 ? 64.383 -5.213 -107.202 1.00 78.44 185 ILE A C 1
ATOM 1447 O O . ILE A 1 185 ? 65.320 -5.507 -107.944 1.00 78.44 185 ILE A O 1
ATOM 1451 N N . ALA A 1 186 ? 63.140 -5.062 -107.667 1.00 74.50 186 ALA A N 1
ATOM 1452 C CA . ALA A 1 186 ? 62.777 -5.268 -109.068 1.00 74.50 186 ALA A CA 1
ATOM 1453 C C . ALA A 1 186 ? 63.521 -4.312 -110.022 1.00 74.50 186 ALA A C 1
ATOM 1455 O O . ALA A 1 186 ? 63.931 -4.720 -111.111 1.00 74.50 186 ALA A O 1
ATOM 1456 N N . SER A 1 187 ? 63.740 -3.055 -109.623 1.00 71.75 187 SER A N 1
ATOM 1457 C CA . SER A 1 187 ? 64.520 -2.089 -110.411 1.00 71.75 187 SER A CA 1
ATOM 1458 C C . SER A 1 187 ? 66.021 -2.404 -110.440 1.00 71.75 187 SER A C 1
ATOM 1460 O O . SER A 1 187 ? 66.638 -2.263 -111.498 1.00 71.75 187 SER A O 1
ATOM 1462 N N . ARG A 1 188 ? 66.606 -2.909 -109.341 1.00 67.12 188 ARG A N 1
ATOM 1463 C CA . ARG A 1 188 ? 68.001 -3.394 -109.327 1.00 67.12 188 ARG A CA 1
ATOM 1464 C C . ARG A 1 188 ? 68.195 -4.624 -110.208 1.00 67.12 188 ARG A C 1
ATOM 1466 O O . ARG A 1 188 ? 69.160 -4.667 -110.961 1.00 67.12 188 ARG A O 1
ATOM 1473 N N . VAL A 1 189 ? 67.271 -5.587 -110.174 1.00 60.47 189 VAL A N 1
ATOM 1474 C CA . VAL A 1 189 ? 67.338 -6.792 -111.023 1.00 60.47 189 VAL A CA 1
ATOM 1475 C C . VAL A 1 189 ? 67.297 -6.436 -112.518 1.00 60.47 189 VAL A C 1
ATOM 1477 O O . VAL A 1 189 ? 67.966 -7.088 -113.312 1.00 60.47 189 VAL A O 1
ATOM 1480 N N . LYS A 1 190 ? 66.608 -5.356 -112.915 1.00 59.31 190 LYS A N 1
ATOM 1481 C CA . LYS A 1 190 ? 66.629 -4.853 -114.303 1.00 59.31 190 LYS A CA 1
ATOM 1482 C C . LYS A 1 190 ? 67.959 -4.207 -114.727 1.00 59.31 190 LYS A C 1
ATOM 1484 O O . LYS A 1 190 ? 68.218 -4.148 -115.922 1.00 59.31 190 LYS A O 1
ATOM 1489 N N . HIS A 1 191 ? 68.782 -3.723 -113.791 1.00 57.41 191 HIS A N 1
ATOM 1490 C CA . HIS A 1 191 ? 70.065 -3.059 -114.081 1.00 57.41 191 HIS A CA 1
ATOM 1491 C C . HIS A 1 191 ? 71.270 -4.018 -114.156 1.00 57.41 191 HIS A C 1
ATOM 1493 O O . HIS A 1 191 ? 72.351 -3.582 -114.532 1.00 57.41 191 HIS A O 1
ATOM 1499 N N . VAL A 1 192 ? 71.107 -5.304 -113.816 1.00 52.06 192 VAL A N 1
ATOM 1500 C CA . VAL A 1 192 ? 72.195 -6.310 -113.790 1.00 52.06 192 VAL A CA 1
ATOM 1501 C C . VAL A 1 192 ? 72.014 -7.355 -114.908 1.00 52.06 192 VAL A C 1
ATOM 1503 O O . VAL A 1 192 ? 72.245 -8.545 -114.717 1.00 52.06 192 VAL A O 1
ATOM 1506 N N . ALA A 1 193 ? 71.572 -6.930 -116.095 1.00 43.75 193 ALA A N 1
ATOM 1507 C CA . ALA A 1 193 ? 71.680 -7.750 -117.307 1.00 43.75 193 ALA A CA 1
ATOM 1508 C C . ALA A 1 193 ? 73.090 -7.569 -117.926 1.00 43.75 193 ALA A C 1
ATOM 1510 O O . ALA A 1 193 ? 73.597 -6.446 -117.911 1.00 43.75 193 ALA A O 1
ATOM 1511 N N . PRO A 1 194 ? 73.750 -8.634 -118.421 1.00 46.22 194 PRO A N 1
ATOM 1512 C CA . PRO A 1 194 ? 75.184 -8.628 -118.723 1.00 46.22 194 PRO A CA 1
ATOM 1513 C C . PRO A 1 194 ? 75.508 -7.844 -120.006 1.00 46.22 194 PRO A C 1
ATOM 1515 O O . PRO A 1 194 ? 74.834 -8.022 -121.018 1.00 46.22 194 PRO A O 1
ATOM 1518 N N . GLN A 1 195 ? 76.544 -6.996 -119.967 1.00 43.91 195 GLN A N 1
ATOM 1519 C CA . GLN A 1 195 ? 77.136 -6.383 -121.163 1.00 43.91 195 GLN A CA 1
ATOM 1520 C C . GLN A 1 195 ? 78.188 -7.326 -121.761 1.00 43.91 195 GLN A C 1
ATOM 1522 O O . GLN A 1 195 ? 79.040 -7.846 -121.043 1.00 43.91 195 GLN A O 1
ATOM 1527 N N . GLU A 1 196 ? 78.052 -7.559 -123.065 1.00 42.53 196 GLU A N 1
ATOM 1528 C CA . GLU A 1 196 ? 78.827 -8.467 -123.913 1.00 42.53 196 GLU A CA 1
ATOM 1529 C C . GLU A 1 196 ? 80.315 -8.076 -124.019 1.00 42.53 196 GLU A C 1
ATOM 1531 O O . GLU A 1 196 ? 80.668 -6.897 -124.044 1.00 42.53 196 GLU A O 1
ATOM 1536 N N . GLU A 1 197 ? 81.175 -9.098 -124.083 1.00 46.06 197 GLU A N 1
ATOM 1537 C CA . GLU A 1 197 ? 82.598 -9.019 -124.435 1.00 46.06 197 GLU A CA 1
ATOM 1538 C C . GLU A 1 197 ? 82.787 -8.612 -125.907 1.00 46.06 197 GLU A C 1
ATOM 1540 O O . GLU A 1 197 ? 82.156 -9.199 -126.782 1.00 46.06 197 GLU A O 1
ATOM 1545 N N . GLU A 1 198 ? 83.746 -7.727 -126.200 1.00 41.22 198 GLU A N 1
ATOM 1546 C CA . GLU A 1 198 ? 84.416 -7.669 -127.510 1.00 41.22 198 GLU A CA 1
ATOM 1547 C C . GLU A 1 198 ? 85.915 -7.321 -127.356 1.00 41.22 198 GLU A C 1
ATOM 1549 O O . GLU A 1 198 ? 86.311 -6.716 -126.356 1.00 41.22 198 GLU A O 1
ATOM 1554 N N . PRO A 1 199 ? 86.777 -7.787 -128.283 1.00 48.22 199 PRO A N 1
ATOM 1555 C CA . PRO A 1 199 ? 88.049 -8.413 -127.934 1.00 48.22 199 PRO A CA 1
ATOM 1556 C C . PRO A 1 199 ? 89.292 -7.535 -128.141 1.00 48.22 199 PRO A C 1
ATOM 1558 O O . PRO A 1 199 ? 89.282 -6.509 -128.814 1.00 48.22 199 PRO A O 1
ATOM 1561 N N . ALA A 1 200 ? 90.389 -8.005 -127.544 1.00 49.00 200 ALA A N 1
ATOM 1562 C CA . ALA A 1 200 ? 91.723 -7.417 -127.555 1.00 49.00 200 ALA A CA 1
ATOM 1563 C C . ALA A 1 200 ? 92.455 -7.515 -128.910 1.00 49.00 200 ALA A C 1
ATOM 1565 O O . ALA A 1 200 ? 92.381 -8.540 -129.587 1.00 49.00 200 ALA A O 1
ATOM 1566 N N . GLU A 1 201 ? 93.290 -6.512 -129.207 1.00 45.75 201 GLU A N 1
ATOM 1567 C CA . GLU A 1 201 ? 94.410 -6.595 -130.158 1.00 45.75 201 GLU A CA 1
ATOM 1568 C C . GLU A 1 201 ? 95.754 -6.278 -129.466 1.00 45.75 201 GLU A C 1
ATOM 1570 O O . GLU A 1 201 ? 95.762 -5.585 -128.443 1.00 45.75 201 GLU A O 1
ATOM 1575 N N . PRO A 1 202 ? 96.895 -6.805 -129.961 1.00 56.72 202 PRO A N 1
ATOM 1576 C CA . PRO A 1 202 ? 98.023 -7.121 -129.094 1.00 56.72 202 PRO A CA 1
ATOM 1577 C C . PRO A 1 202 ? 99.360 -6.423 -129.442 1.00 56.72 202 PRO A C 1
ATOM 1579 O O . PRO A 1 202 ? 99.589 -5.965 -130.555 1.00 56.72 202 PRO A O 1
ATOM 1582 N N . VAL A 1 203 ? 100.275 -6.523 -128.465 1.00 48.75 203 VAL A N 1
ATOM 1583 C CA . VAL A 1 203 ? 101.760 -6.461 -128.492 1.00 48.75 203 VAL A CA 1
ATOM 1584 C C . VAL A 1 203 ? 102.465 -5.117 -128.745 1.00 48.75 203 VAL A C 1
ATOM 1586 O O . VAL A 1 203 ? 102.419 -4.569 -129.836 1.00 48.75 203 VAL A O 1
ATOM 1589 N N . ALA A 1 204 ? 103.313 -4.714 -127.789 1.00 44.56 204 ALA A N 1
ATOM 1590 C CA . ALA A 1 204 ? 104.751 -4.514 -128.031 1.00 44.56 204 ALA A CA 1
ATOM 1591 C C . ALA A 1 204 ? 105.524 -4.496 -126.700 1.00 44.56 204 ALA A C 1
ATOM 1593 O O . ALA A 1 204 ? 105.107 -3.874 -125.726 1.00 44.56 204 ALA A O 1
ATOM 1594 N N . ALA A 1 205 ? 106.620 -5.248 -126.682 1.00 43.41 205 ALA A N 1
ATOM 1595 C CA . ALA A 1 205 ? 107.557 -5.427 -125.584 1.00 43.41 205 ALA A CA 1
ATOM 1596 C C . ALA A 1 205 ? 108.661 -4.351 -125.582 1.00 43.41 205 ALA A C 1
ATOM 1598 O O . ALA A 1 205 ? 108.776 -3.595 -126.542 1.00 43.41 205 ALA A O 1
ATOM 1599 N N . GLU A 1 206 ? 109.493 -4.412 -124.532 1.00 41.69 206 GLU A N 1
ATOM 1600 C CA . GLU A 1 206 ? 110.808 -3.756 -124.367 1.00 41.69 206 GLU A CA 1
ATOM 1601 C C . GLU A 1 206 ? 110.757 -2.234 -124.118 1.00 41.69 206 GLU A C 1
ATOM 1603 O O . GLU A 1 206 ? 109.976 -1.509 -124.708 1.00 41.69 206 GLU A O 1
ATOM 1608 N N . GLU A 1 207 ? 111.525 -1.635 -123.209 1.00 41.47 207 GLU A N 1
ATOM 1609 C CA . GLU A 1 207 ? 112.729 -2.058 -122.498 1.00 41.47 207 GLU A CA 1
ATOM 1610 C C . GLU A 1 207 ? 112.910 -1.137 -121.265 1.00 41.47 207 GLU A C 1
ATOM 1612 O O . GLU A 1 207 ? 112.486 0.018 -121.252 1.00 41.47 207 GLU A O 1
ATOM 1617 N N . LYS A 1 208 ? 113.553 -1.664 -120.216 1.00 45.22 208 LYS A N 1
ATOM 1618 C CA . LYS A 1 208 ? 114.247 -0.916 -119.136 1.00 45.22 208 LYS A CA 1
ATOM 1619 C C . LYS A 1 208 ? 115.345 0.013 -119.738 1.00 45.22 208 LYS A C 1
ATOM 1621 O O . LYS A 1 208 ? 115.604 -0.154 -120.924 1.00 45.22 208 LYS A O 1
ATOM 1626 N N . PRO A 1 209 ? 116.114 0.860 -118.996 1.00 56.12 209 PRO A N 1
ATOM 1627 C CA . PRO A 1 209 ? 116.333 0.923 -117.534 1.00 56.12 209 PRO A CA 1
ATOM 1628 C C . PRO A 1 209 ? 116.497 2.348 -116.919 1.00 56.12 209 PRO A C 1
ATOM 1630 O O . PRO A 1 209 ? 116.433 3.356 -117.611 1.00 56.12 209 PRO A O 1
ATOM 1633 N N . ALA A 1 210 ? 116.849 2.330 -115.619 1.00 42.50 210 ALA A N 1
ATOM 1634 C CA . ALA A 1 210 ? 117.849 3.162 -114.910 1.00 42.50 210 ALA A CA 1
ATOM 1635 C C . ALA A 1 210 ? 117.289 4.344 -114.100 1.00 42.50 210 ALA A C 1
ATOM 1637 O O . ALA A 1 210 ? 116.576 5.180 -114.640 1.00 42.50 210 ALA A O 1
ATOM 1638 N N . ASP A 1 211 ? 117.390 4.243 -112.764 1.00 50.97 211 ASP A N 1
ATOM 1639 C CA . ASP A 1 211 ? 118.320 5.002 -111.883 1.00 50.97 211 ASP A CA 1
ATOM 1640 C C . ASP A 1 211 ? 118.086 6.517 -112.021 1.00 50.97 211 ASP A C 1
ATOM 1642 O O . ASP A 1 211 ? 118.232 7.079 -113.100 1.00 50.97 211 ASP A O 1
ATOM 1646 N N . GLU A 1 212 ? 117.618 7.227 -110.997 1.00 43.53 212 GLU A N 1
ATOM 1647 C CA . GLU A 1 212 ? 118.217 7.419 -109.666 1.00 43.53 212 GLU A CA 1
ATOM 1648 C C . GLU A 1 212 ? 117.154 7.949 -108.679 1.00 43.53 212 GLU A C 1
ATOM 1650 O O . GLU A 1 212 ? 116.220 8.655 -109.136 1.00 43.53 212 GLU A O 1
#

Radius of gyration: 82.72 Å; chains: 1; bounding box: 182×24×212 Å